Protein AF-A0A554IYX3-F1 (afdb_monomer_lite)

Secondary structure (DSSP, 8-state):
-TTGGG-HHHHHHHHHHHHHHHHHHHHHHHH---------TTSSSS-SS-GGG---SS--------------PPPP-PPPPPP------------HHHHHHHHH------S----SS--THHHHTTS-TT-----S-----HHHHHHHHHHHHHHHHHHHHHHHTTTHHHHHHHHHH-TT-HHHHHHHHHHHHHHHHHHHHHHT-----TTTHHHHHHHHHHHHHHHHHHHHHHHHHHHHHHHTT-

Radius of gyration: 29.48 Å; chains: 1; bounding box: 48×66×88 Å

Structure (mmCIF, N/CA/C/O backbone):
data_AF-A0A554IYX3-F1
#
_entry.id   AF-A0A554IYX3-F1
#
loop_
_atom_site.group_PDB
_atom_site.id
_atom_site.type_symbol
_atom_site.label_atom_id
_atom_site.label_alt_id
_atom_site.label_comp_id
_atom_site.label_asym_id
_atom_site.label_entity_id
_atom_site.label_seq_id
_atom_site.pdbx_PDB_ins_code
_atom_site.Cartn_x
_atom_site.Cartn_y
_atom_site.Cartn_z
_atom_site.occupancy
_atom_site.B_iso_or_equiv
_atom_site.auth_seq_id
_atom_site.auth_comp_id
_atom_site.auth_asym_id
_atom_site.auth_atom_id
_atom_site.pdbx_PDB_model_num
ATOM 1 N N . MET A 1 1 ? 0.855 47.135 -43.901 1.00 56.59 1 MET A N 1
ATOM 2 C CA . MET A 1 1 ? 0.190 45.982 -43.249 1.00 56.59 1 MET A CA 1
ATOM 3 C C . MET A 1 1 ? -0.036 44.781 -44.184 1.00 56.59 1 MET A C 1
ATOM 5 O O . MET A 1 1 ? -0.575 43.790 -43.731 1.00 56.59 1 MET A O 1
ATOM 9 N N . SER A 1 2 ? 0.451 44.779 -45.433 1.00 71.00 2 SER A N 1
ATOM 10 C CA . SER A 1 2 ? 0.245 43.681 -46.406 1.00 71.00 2 SER A CA 1
ATOM 11 C C . SER A 1 2 ? 1.198 42.482 -46.267 1.00 71.00 2 SER A C 1
ATOM 13 O O . SER A 1 2 ? 1.065 41.492 -46.980 1.00 71.00 2 SER A O 1
ATOM 15 N N . TRP A 1 3 ? 2.188 42.561 -45.373 1.00 78.81 3 TRP A N 1
ATOM 16 C CA . TRP A 1 3 ? 3.140 41.470 -45.151 1.00 78.81 3 TRP A CA 1
ATOM 17 C C . TRP A 1 3 ? 2.547 40.354 -44.275 1.00 78.81 3 TRP A C 1
ATOM 19 O O . TRP A 1 3 ? 2.780 39.180 -44.545 1.00 78.81 3 TRP A O 1
ATOM 29 N N . LEU A 1 4 ? 1.713 40.710 -43.286 1.00 62.06 4 LEU A N 1
ATOM 30 C CA . LEU A 1 4 ? 1.052 39.737 -42.406 1.00 62.06 4 LEU A CA 1
ATOM 31 C C . LEU A 1 4 ? 0.017 38.871 -43.142 1.00 62.06 4 LEU A C 1
ATOM 33 O O . LEU A 1 4 ? -0.124 37.698 -42.819 1.00 62.06 4 LEU A O 1
ATOM 37 N N . GLU A 1 5 ? -0.652 39.406 -44.164 1.00 72.50 5 GLU A N 1
ATOM 38 C CA . GLU A 1 5 ? -1.634 38.652 -44.959 1.00 72.50 5 GLU A CA 1
ATOM 39 C C . GLU A 1 5 ? -0.988 37.568 -45.838 1.00 72.50 5 GLU A C 1
ATOM 41 O O . GLU A 1 5 ? -1.639 36.587 -46.188 1.00 72.50 5 GLU A O 1
ATOM 46 N N . ARG A 1 6 ? 0.303 37.702 -46.178 1.00 85.88 6 ARG A N 1
ATOM 47 C CA . ARG A 1 6 ? 1.021 36.731 -47.024 1.00 85.88 6 ARG A CA 1
ATOM 48 C C . ARG A 1 6 ? 1.639 35.564 -46.260 1.00 85.88 6 ARG A C 1
ATOM 50 O O . ARG A 1 6 ? 2.026 34.581 -46.888 1.00 85.88 6 ARG A O 1
ATOM 57 N N . HIS A 1 7 ? 1.729 35.641 -44.933 1.00 82.69 7 HIS A N 1
ATOM 58 C CA . HIS A 1 7 ? 2.417 34.633 -44.124 1.00 82.69 7 HIS A CA 1
ATOM 59 C C . HIS A 1 7 ? 1.582 34.208 -42.905 1.00 82.69 7 HIS A C 1
ATOM 61 O O . HIS A 1 7 ? 1.962 34.486 -41.765 1.00 82.69 7 HIS A O 1
ATOM 67 N N . PRO A 1 8 ? 0.467 33.476 -43.117 1.00 82.19 8 PRO A N 1
ATOM 68 C CA . PRO A 1 8 ? -0.425 33.046 -42.034 1.00 82.19 8 PRO A CA 1
ATOM 69 C C . PRO A 1 8 ? 0.291 32.183 -40.980 1.00 82.19 8 PRO A C 1
ATOM 71 O O . PRO A 1 8 ? -0.003 32.273 -39.790 1.00 82.19 8 PRO A O 1
ATOM 74 N N . TYR A 1 9 ? 1.304 31.412 -41.389 1.00 84.88 9 TYR A N 1
ATOM 75 C CA . TYR A 1 9 ? 2.117 30.595 -40.483 1.00 84.88 9 TYR A CA 1
ATOM 76 C C . TYR A 1 9 ? 3.010 31.420 -39.543 1.00 84.88 9 TYR A C 1
ATOM 78 O O . TYR A 1 9 ? 3.252 31.004 -38.408 1.00 84.88 9 TYR A O 1
ATOM 86 N N . ALA A 1 10 ? 3.465 32.602 -39.974 1.00 82.31 10 ALA A N 1
ATOM 87 C CA . ALA A 1 10 ? 4.235 33.513 -39.125 1.00 82.31 10 ALA A CA 1
ATOM 88 C C . ALA A 1 10 ? 3.332 34.178 -38.072 1.00 82.31 10 ALA A C 1
ATOM 90 O O . ALA A 1 10 ? 3.728 34.339 -36.920 1.00 82.31 10 ALA A O 1
ATOM 91 N N . ALA A 1 11 ? 2.083 34.489 -38.438 1.00 81.44 11 ALA A N 1
ATOM 92 C CA . ALA A 1 11 ? 1.091 35.003 -37.497 1.00 81.44 11 ALA A CA 1
ATOM 93 C C . ALA A 1 11 ? 0.703 33.952 -36.438 1.00 81.44 11 ALA A C 1
ATOM 95 O O . ALA A 1 11 ? 0.608 34.278 -35.255 1.00 81.44 11 ALA A O 1
ATOM 96 N N . MET A 1 12 ? 0.544 32.681 -36.833 1.00 84.75 12 MET A N 1
ATOM 97 C CA . MET A 1 12 ? 0.247 31.595 -35.888 1.00 84.75 12 MET A CA 1
ATOM 98 C C . MET A 1 12 ? 1.393 31.316 -34.913 1.00 84.75 12 MET A C 1
ATOM 100 O O . MET A 1 12 ? 1.147 31.124 -33.724 1.00 84.75 12 MET A O 1
ATOM 104 N N . SER A 1 13 ? 2.643 31.328 -35.380 1.00 86.44 13 SER A N 1
ATOM 105 C CA . SER A 1 13 ? 3.800 31.120 -34.498 1.00 86.44 13 SER A CA 1
ATOM 106 C C . SER A 1 13 ? 4.013 32.296 -33.536 1.00 86.44 13 SER A C 1
ATOM 108 O O . SER A 1 13 ? 4.325 32.068 -32.367 1.00 86.44 13 SER A O 1
ATOM 110 N N . ALA A 1 14 ? 3.733 33.533 -33.962 1.00 87.81 14 ALA A N 1
ATOM 111 C CA . ALA A 1 14 ? 3.717 34.692 -33.068 1.00 87.81 14 ALA A CA 1
ATOM 112 C C . ALA A 1 14 ? 2.640 34.573 -31.971 1.00 87.81 14 ALA A C 1
ATOM 114 O O . ALA A 1 14 ? 2.926 34.815 -30.799 1.00 87.81 14 ALA A O 1
ATOM 115 N N . LEU A 1 15 ? 1.423 34.141 -32.324 1.00 89.31 15 LEU A N 1
ATOM 116 C CA . LEU A 1 15 ? 0.344 33.900 -31.358 1.00 89.31 15 LEU A CA 1
ATOM 117 C C . LEU A 1 15 ? 0.695 32.793 -30.354 1.00 89.31 15 LEU A C 1
ATOM 119 O O . LEU A 1 15 ? 0.505 32.978 -29.153 1.00 89.31 15 LEU A O 1
ATOM 123 N N . ALA A 1 16 ? 1.251 31.673 -30.822 1.00 91.56 16 ALA A N 1
ATOM 124 C CA . ALA A 1 16 ? 1.685 30.581 -29.951 1.00 91.56 16 ALA A CA 1
ATOM 125 C C . ALA A 1 16 ? 2.782 31.028 -28.966 1.00 91.56 16 ALA A C 1
ATOM 127 O O . ALA A 1 16 ? 2.733 30.683 -27.785 1.00 91.56 16 ALA A O 1
ATOM 128 N N . GLY A 1 17 ? 3.728 31.854 -29.427 1.00 93.75 17 GLY A N 1
ATOM 129 C CA . GLY A 1 17 ? 4.755 32.451 -28.571 1.00 93.75 17 GLY A CA 1
ATOM 130 C C . GLY A 1 17 ? 4.168 33.352 -27.482 1.00 93.75 17 GLY A C 1
ATOM 131 O O . GLY A 1 17 ? 4.558 33.244 -26.322 1.00 93.75 17 GLY A O 1
ATOM 132 N N . ILE A 1 18 ? 3.180 34.186 -27.823 1.00 94.50 18 ILE A N 1
ATOM 133 C CA . ILE A 1 18 ? 2.495 35.054 -26.851 1.00 94.50 18 ILE A CA 1
ATOM 134 C C . ILE A 1 18 ? 1.779 34.221 -25.778 1.00 94.50 18 ILE A C 1
ATOM 136 O O . ILE A 1 18 ? 1.885 34.537 -24.595 1.00 94.50 18 ILE A O 1
ATOM 140 N N . VAL A 1 19 ? 1.105 33.130 -26.159 1.00 94.19 19 VAL A N 1
ATOM 141 C CA . VAL A 1 19 ? 0.429 32.238 -25.197 1.00 94.19 19 VAL A CA 1
ATOM 142 C C . VAL A 1 19 ? 1.429 31.579 -24.243 1.00 94.19 19 VAL A C 1
ATOM 144 O O . VAL A 1 19 ? 1.164 31.522 -23.043 1.00 94.19 19 VAL A O 1
ATOM 147 N N . LEU A 1 20 ? 2.590 31.135 -24.736 1.00 93.81 20 LEU A N 1
ATOM 148 C CA . LEU A 1 20 ? 3.638 30.560 -23.884 1.00 93.81 20 LEU A CA 1
ATOM 149 C C . LEU A 1 20 ? 4.217 31.583 -22.900 1.00 93.81 20 LEU A C 1
ATOM 151 O O . LEU A 1 20 ? 4.418 31.250 -21.734 1.00 93.81 20 LEU A O 1
ATOM 155 N N . ILE A 1 21 ? 4.433 32.827 -23.337 1.00 93.62 21 ILE A N 1
ATOM 156 C CA . ILE A 1 21 ? 4.933 33.905 -22.469 1.00 93.62 21 ILE A CA 1
ATOM 157 C C . ILE A 1 21 ? 3.904 34.250 -21.384 1.00 93.62 21 ILE A C 1
ATOM 159 O O . ILE A 1 21 ? 4.264 34.370 -20.214 1.00 93.62 21 ILE A O 1
ATOM 163 N N . ILE A 1 22 ? 2.619 34.356 -21.740 1.00 92.38 22 ILE A N 1
ATOM 164 C CA . ILE A 1 22 ? 1.543 34.593 -20.765 1.00 92.38 22 ILE A CA 1
ATOM 165 C C . ILE A 1 22 ? 1.439 33.416 -19.786 1.00 92.38 22 ILE A C 1
ATOM 167 O O . ILE A 1 22 ? 1.323 33.632 -18.581 1.00 92.38 22 ILE A O 1
ATOM 171 N N . GLY A 1 23 ? 1.530 32.177 -20.277 1.00 87.56 23 GLY A N 1
ATOM 172 C CA . GLY A 1 23 ? 1.543 30.979 -19.437 1.00 87.56 23 GLY A CA 1
ATOM 173 C C . GLY A 1 23 ? 2.703 30.978 -18.439 1.00 87.56 23 GLY A C 1
ATOM 174 O O . GLY A 1 23 ? 2.483 30.732 -17.254 1.00 87.56 23 GLY A O 1
ATOM 175 N N . ALA A 1 24 ? 3.911 31.328 -18.889 1.00 87.12 24 ALA A N 1
ATOM 176 C CA . ALA A 1 24 ? 5.086 31.446 -18.029 1.00 87.12 24 ALA A CA 1
ATOM 177 C C . ALA A 1 24 ? 4.911 32.533 -16.954 1.00 87.12 24 ALA A C 1
ATOM 179 O O . ALA A 1 24 ? 5.158 32.266 -15.780 1.00 87.12 24 ALA A O 1
ATOM 180 N N . LEU A 1 25 ? 4.389 33.711 -17.320 1.00 85.50 25 LEU A N 1
ATOM 181 C CA . LEU A 1 25 ? 4.110 34.795 -16.369 1.00 85.50 25 LEU A CA 1
ATOM 182 C C . LEU A 1 25 ? 3.051 34.408 -15.326 1.00 85.50 25 LEU A C 1
ATOM 184 O O . LEU A 1 25 ? 3.174 34.767 -14.155 1.00 85.50 25 LEU A O 1
ATOM 188 N N . ILE A 1 26 ? 2.024 33.643 -15.714 1.00 83.50 26 ILE A N 1
ATOM 189 C CA . ILE A 1 26 ? 1.014 33.139 -14.773 1.00 83.50 26 ILE A CA 1
ATOM 190 C C . ILE A 1 26 ? 1.643 32.146 -13.790 1.00 83.50 26 ILE A C 1
ATOM 192 O O . ILE A 1 26 ? 1.370 32.233 -12.592 1.00 83.50 26 ILE A O 1
ATOM 196 N N . VAL A 1 27 ? 2.493 31.229 -14.263 1.00 80.00 27 VAL A N 1
ATOM 197 C CA . VAL A 1 27 ? 3.210 30.283 -13.392 1.00 80.00 27 VAL A CA 1
ATOM 198 C C . VAL A 1 27 ? 4.115 31.035 -12.415 1.00 80.00 27 VAL A C 1
ATOM 200 O O . VAL A 1 27 ? 4.035 30.791 -11.213 1.00 80.00 27 VAL A O 1
ATOM 203 N N . GLU A 1 28 ? 4.883 32.012 -12.893 1.00 76.06 28 GLU A N 1
ATOM 204 C CA . GLU A 1 28 ? 5.802 32.797 -12.063 1.00 76.06 28 GLU A CA 1
ATOM 205 C C . GLU A 1 28 ? 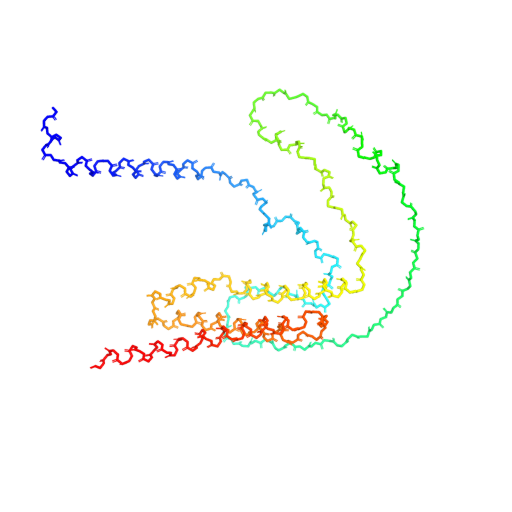5.061 33.653 -11.016 1.00 76.06 28 GLU A C 1
ATOM 207 O O . GLU A 1 28 ? 5.461 33.728 -9.848 1.00 76.06 28 GLU A O 1
ATOM 212 N N . SER A 1 29 ? 3.900 34.207 -11.387 1.00 72.00 29 SER A N 1
ATOM 213 C CA . SER A 1 29 ? 3.022 34.925 -10.451 1.00 72.00 29 SER A CA 1
ATOM 214 C C . SER A 1 29 ? 2.417 34.025 -9.364 1.00 72.00 29 SER A C 1
ATOM 216 O O . SER A 1 29 ? 2.055 34.513 -8.293 1.00 72.00 29 SER A O 1
ATOM 218 N N . ARG A 1 30 ? 2.340 32.706 -9.597 1.00 63.47 30 ARG A N 1
ATOM 219 C CA . ARG A 1 30 ? 1.864 31.721 -8.612 1.00 63.47 30 ARG A CA 1
ATOM 220 C C . ARG A 1 30 ? 2.983 31.130 -7.755 1.00 63.47 30 ARG A C 1
ATOM 222 O O . ARG A 1 30 ? 2.684 30.563 -6.708 1.00 63.47 30 ARG A O 1
ATOM 229 N N . THR A 1 31 ? 4.251 31.274 -8.143 1.00 51.28 31 THR A N 1
ATOM 230 C CA . THR A 1 31 ? 5.391 30.722 -7.386 1.00 51.28 31 THR A CA 1
ATOM 231 C C . THR A 1 31 ? 5.917 31.635 -6.279 1.00 51.28 31 THR A C 1
ATOM 233 O O . THR A 1 31 ? 6.746 31.203 -5.485 1.00 51.28 31 THR A O 1
ATOM 236 N N . SER A 1 32 ? 5.410 32.865 -6.149 1.00 44.81 32 SER A N 1
ATOM 237 C CA . SER A 1 32 ? 5.805 33.784 -5.067 1.00 44.81 32 SER A CA 1
ATOM 238 C C . SER A 1 32 ? 4.942 33.648 -3.804 1.00 44.81 32 SER A C 1
ATOM 240 O O . SER A 1 32 ? 4.636 34.633 -3.137 1.00 44.81 32 SER A O 1
ATOM 242 N N . ALA A 1 33 ? 4.568 32.422 -3.437 1.00 48.59 33 ALA A N 1
ATOM 243 C CA . ALA A 1 33 ? 4.225 32.123 -2.053 1.00 48.59 33 ALA A CA 1
ATOM 244 C C . ALA A 1 33 ? 5.532 31.779 -1.331 1.00 48.59 33 ALA A C 1
ATOM 246 O O . ALA A 1 33 ? 6.064 30.677 -1.451 1.00 48.59 33 ALA A O 1
ATOM 247 N N . LYS A 1 34 ? 6.070 32.751 -0.586 1.00 43.19 34 LYS A N 1
ATOM 248 C CA . LYS A 1 34 ? 7.058 32.495 0.472 1.00 43.19 34 LYS A CA 1
ATOM 249 C C . LYS A 1 34 ? 6.530 31.300 1.285 1.00 43.19 34 LYS A C 1
ATOM 251 O O . LYS A 1 34 ? 5.331 31.320 1.570 1.00 43.19 34 LYS A O 1
ATOM 256 N N . PRO A 1 35 ? 7.331 30.280 1.645 1.00 43.84 35 PRO A N 1
ATOM 257 C CA . PRO A 1 35 ? 6.842 29.188 2.476 1.00 43.84 35 PRO A CA 1
ATOM 258 C C . PRO A 1 35 ? 6.528 29.741 3.873 1.00 43.84 35 PRO A C 1
ATOM 260 O O . PRO A 1 35 ? 7.338 29.680 4.792 1.00 43.84 35 PRO A O 1
ATOM 263 N N . GLY A 1 36 ? 5.352 30.348 4.020 1.00 46.09 36 GLY A N 1
ATOM 264 C CA . GLY A 1 36 ? 4.644 30.370 5.280 1.00 46.09 36 GLY A CA 1
ATOM 265 C C . GLY A 1 36 ? 4.355 28.916 5.597 1.00 46.09 36 GLY A C 1
ATOM 266 O O . GLY A 1 36 ? 3.962 28.161 4.708 1.00 46.09 36 GLY A O 1
ATOM 267 N N . THR A 1 37 ? 4.645 28.510 6.824 1.00 45.75 37 THR A N 1
ATOM 268 C CA . THR A 1 37 ? 4.389 27.169 7.343 1.00 45.75 37 THR A CA 1
ATOM 269 C C . THR A 1 37 ? 2.918 26.815 7.142 1.00 45.75 37 THR A C 1
ATOM 271 O O . THR A 1 37 ? 2.060 27.116 7.968 1.00 45.75 37 THR A O 1
ATOM 274 N N . LEU A 1 38 ? 2.636 26.217 5.989 1.00 39.84 38 LEU A N 1
ATOM 275 C CA . LEU A 1 38 ? 1.375 25.615 5.615 1.00 39.84 38 LEU A CA 1
ATOM 276 C C . LEU A 1 38 ? 1.263 24.342 6.448 1.00 39.84 38 LEU A C 1
ATOM 278 O O . LEU A 1 38 ? 1.785 23.292 6.079 1.00 39.84 38 LEU A O 1
ATOM 282 N N . SER A 1 39 ? 0.601 24.463 7.598 1.00 41.66 39 SER A N 1
ATOM 283 C CA . SER A 1 39 ? 0.030 23.320 8.304 1.00 41.66 39 SER A CA 1
ATOM 284 C C . SER A 1 39 ? -1.137 22.812 7.457 1.00 41.66 39 SER A C 1
ATOM 286 O O . SER A 1 39 ? -2.287 23.222 7.599 1.00 41.66 39 SER A O 1
ATOM 288 N N . VAL A 1 40 ? -0.794 22.010 6.452 1.00 43.47 40 VAL A N 1
ATOM 289 C CA . VAL A 1 40 ? -1.745 21.182 5.714 1.00 43.47 40 VAL A CA 1
ATOM 290 C C . VAL A 1 40 ? -2.077 19.994 6.610 1.00 43.47 40 VAL A C 1
ATOM 292 O O . VAL A 1 40 ? -1.247 19.569 7.409 1.00 43.47 40 VAL A O 1
ATOM 295 N N . TRP A 1 41 ? -3.275 19.447 6.431 1.00 44.53 41 TRP A N 1
ATOM 296 C CA . TRP A 1 41 ? -3.922 18.320 7.119 1.00 44.53 41 TRP A CA 1
ATOM 297 C C . TRP A 1 41 ? -3.106 17.003 7.260 1.00 44.53 41 TRP A C 1
ATOM 299 O O . TRP A 1 41 ? -3.654 15.974 7.632 1.00 44.53 41 TRP A O 1
ATOM 309 N N . GLY A 1 42 ? -1.799 17.014 6.986 1.00 43.44 42 GLY A N 1
ATOM 310 C CA . GLY A 1 42 ? -0.859 15.909 7.179 1.00 43.44 42 GLY A CA 1
ATOM 311 C C . GLY A 1 42 ? 0.605 16.341 7.374 1.00 43.44 42 GLY A C 1
ATOM 312 O O . GLY A 1 42 ? 1.501 15.571 7.041 1.00 43.44 42 GLY A O 1
ATOM 313 N N . GLY A 1 43 ? 0.888 17.558 7.861 1.00 32.88 43 GLY A N 1
ATOM 314 C CA . GLY A 1 43 ? 2.257 18.089 7.961 1.00 32.88 43 GLY A CA 1
ATOM 315 C C . GLY A 1 43 ? 2.619 18.685 9.323 1.00 32.88 43 GLY A C 1
ATOM 316 O O . GLY A 1 43 ? 2.328 19.843 9.587 1.00 32.88 43 GLY A O 1
ATOM 317 N N . THR A 1 44 ? 3.304 17.882 10.145 1.00 48.69 44 THR A N 1
ATOM 318 C CA . THR A 1 44 ? 4.238 18.261 11.230 1.00 48.69 44 THR A CA 1
ATOM 319 C C . THR A 1 44 ? 3.873 19.487 12.082 1.00 48.69 44 THR A C 1
ATOM 321 O O . THR A 1 44 ? 4.443 20.565 11.924 1.00 48.69 44 THR A O 1
ATOM 324 N N . GLY A 1 45 ? 2.988 19.302 13.059 1.00 43.59 45 GLY A N 1
ATOM 325 C CA . GLY A 1 45 ? 2.732 20.304 14.095 1.00 43.59 45 GLY A CA 1
ATOM 326 C C . GLY A 1 45 ? 1.533 19.924 14.950 1.00 43.59 45 GLY A C 1
ATOM 327 O O . GLY A 1 45 ? 0.460 20.471 14.753 1.00 43.59 45 GLY A O 1
ATOM 328 N N . ALA A 1 46 ? 1.740 18.974 15.866 1.00 46.12 46 ALA A N 1
ATOM 329 C CA . ALA A 1 46 ? 0.728 18.260 16.653 1.00 46.12 46 ALA A CA 1
ATOM 330 C C . ALA A 1 46 ? -0.199 17.358 15.802 1.00 46.12 46 ALA A C 1
ATOM 332 O O . ALA A 1 46 ? -0.949 17.842 14.956 1.00 46.12 46 ALA A O 1
ATOM 333 N N . PRO A 1 47 ? -0.142 16.027 15.981 1.00 42.03 47 PRO A N 1
ATOM 334 C CA . PRO A 1 47 ? -0.990 15.117 15.229 1.00 42.03 47 PRO A CA 1
ATOM 335 C C . PRO A 1 47 ? -2.460 15.330 15.632 1.00 42.03 47 PRO A C 1
ATOM 337 O O . PRO A 1 47 ? -2.800 15.341 16.813 1.00 42.03 47 PRO A O 1
ATOM 340 N N . LEU A 1 48 ? -3.330 15.522 14.633 1.00 45.69 48 LEU A N 1
ATOM 341 C CA . LEU A 1 48 ? -4.787 15.673 14.802 1.00 45.69 48 LEU A CA 1
ATOM 342 C C . LEU A 1 48 ? -5.416 14.432 15.467 1.00 45.69 48 LEU A C 1
ATOM 344 O O . LEU A 1 48 ? -6.469 14.498 16.093 1.00 45.69 48 LEU A O 1
ATOM 348 N N . LEU A 1 49 ? -4.726 13.301 15.343 1.00 44.50 49 LEU A N 1
ATOM 349 C CA . LEU A 1 49 ? -4.897 12.106 16.147 1.00 44.50 49 LEU A CA 1
ATOM 350 C C . LEU A 1 49 ? -3.837 12.171 17.238 1.00 44.50 49 LEU A C 1
ATOM 352 O O . LEU A 1 49 ? -2.671 11.983 16.930 1.00 44.50 49 LEU A O 1
ATOM 356 N N . ASN A 1 50 ? -4.193 12.470 18.483 1.00 42.00 50 ASN A N 1
ATOM 357 C CA . ASN A 1 50 ? -3.226 12.401 19.572 1.00 42.00 50 ASN A CA 1
ATOM 358 C C . ASN A 1 50 ? -2.836 10.923 19.803 1.00 42.00 50 ASN A C 1
ATOM 360 O O . ASN A 1 50 ? -3.668 10.182 20.324 1.00 42.00 50 ASN A O 1
ATOM 364 N N . PRO A 1 51 ? -1.621 10.457 19.444 1.00 48.84 51 PRO A N 1
ATOM 365 C CA . PRO A 1 51 ? -1.236 9.068 19.657 1.00 48.84 51 PRO A CA 1
ATOM 366 C C . PRO A 1 51 ? -0.890 8.798 21.127 1.00 48.84 51 PRO A C 1
ATOM 368 O O . PRO A 1 51 ? -0.612 7.661 21.473 1.00 48.84 51 PRO A O 1
ATOM 371 N N . THR A 1 52 ? -0.885 9.798 22.021 1.00 47.19 52 THR A N 1
ATOM 372 C CA . THR A 1 52 ? -0.509 9.564 23.426 1.00 47.19 52 THR A CA 1
ATOM 373 C C . THR A 1 52 ? -1.579 8.833 24.236 1.00 47.19 52 THR A C 1
ATOM 375 O O . THR A 1 52 ? -1.275 8.375 25.331 1.00 47.19 52 THR A O 1
ATOM 378 N N . SER A 1 53 ? -2.817 8.732 23.741 1.00 45.25 53 SER A N 1
ATOM 379 C CA . SER A 1 53 ? -3.876 7.927 24.371 1.00 45.25 53 SER A CA 1
ATOM 380 C C . SER A 1 53 ? -3.764 6.437 24.050 1.00 45.25 53 SER A C 1
ATOM 382 O O . SER A 1 53 ? -4.329 5.601 24.750 1.00 45.25 53 SER A O 1
ATOM 384 N N . TYR A 1 54 ? -3.008 6.092 23.007 1.00 43.28 54 TYR A N 1
ATOM 385 C CA . TYR A 1 54 ? -2.704 4.722 22.638 1.00 43.28 54 TYR A CA 1
ATOM 386 C C . TYR A 1 54 ? -1.190 4.552 22.650 1.00 43.28 54 TYR A C 1
ATOM 388 O O . TYR A 1 54 ? -0.511 4.858 21.678 1.00 43.28 54 TYR A O 1
ATOM 396 N N . SER A 1 55 ? -0.649 4.077 23.769 1.00 44.81 55 SER A N 1
ATOM 397 C CA . SER A 1 55 ? 0.701 3.522 23.784 1.00 44.81 55 SER A CA 1
ATOM 398 C C . SER A 1 55 ? 0.611 2.122 23.178 1.00 44.81 55 SER A C 1
ATOM 400 O O . SER A 1 55 ? 0.182 1.214 23.897 1.00 44.81 55 SER A O 1
ATOM 402 N N . PRO A 1 56 ? 0.975 1.898 21.899 1.00 43.12 56 PRO A N 1
ATOM 403 C CA . PRO A 1 56 ? 1.107 0.537 21.407 1.00 43.12 56 PRO A CA 1
ATOM 404 C C . PRO A 1 56 ? 2.063 -0.205 22.344 1.00 43.12 56 PRO A C 1
ATOM 406 O O . PRO A 1 56 ? 3.143 0.293 22.668 1.00 43.12 56 PRO A O 1
ATOM 409 N N . ASN A 1 57 ? 1.667 -1.389 22.807 1.00 46.41 57 ASN A N 1
ATOM 410 C CA . ASN A 1 57 ? 2.504 -2.256 23.640 1.00 46.41 57 ASN A CA 1
ATOM 411 C C . ASN A 1 57 ? 3.585 -2.941 22.780 1.00 46.41 57 ASN A C 1
ATOM 413 O O . ASN A 1 57 ? 3.746 -4.159 22.772 1.00 46.41 57 ASN A O 1
ATOM 417 N N . ALA A 1 58 ? 4.320 -2.146 22.009 1.00 40.19 58 ALA A N 1
ATOM 418 C CA . ALA A 1 58 ? 5.447 -2.586 21.220 1.00 40.19 58 ALA A CA 1
ATOM 419 C C . ALA A 1 58 ? 6.438 -1.434 21.108 1.00 40.19 58 ALA A C 1
ATOM 421 O O . ALA A 1 58 ? 6.119 -0.339 20.647 1.00 40.19 58 ALA A O 1
ATOM 422 N N . VAL A 1 59 ? 7.668 -1.715 21.523 1.00 44.34 59 VAL A N 1
ATOM 423 C CA . VAL A 1 59 ? 8.848 -0.904 21.253 1.00 44.34 59 VAL A CA 1
ATOM 424 C C . VAL A 1 59 ? 9.035 -0.848 19.735 1.00 44.34 59 VAL A C 1
ATOM 426 O O . VAL A 1 59 ? 9.816 -1.603 19.164 1.00 44.34 59 VAL A O 1
ATOM 429 N N . VAL A 1 60 ? 8.322 0.046 19.053 1.00 45.19 60 VAL A N 1
ATOM 430 C CA . VAL A 1 60 ? 8.728 0.501 17.725 1.00 45.19 60 VAL A CA 1
ATOM 431 C C . VAL A 1 60 ? 9.829 1.519 17.980 1.00 45.19 60 VAL A C 1
ATOM 433 O O . VAL A 1 60 ? 9.621 2.731 17.953 1.00 45.19 60 VAL A O 1
ATOM 436 N N . SER A 1 61 ? 11.022 1.026 18.322 1.00 40.69 61 SER A N 1
ATOM 437 C CA . SER A 1 61 ? 12.214 1.848 18.180 1.00 40.69 61 SER A CA 1
ATOM 438 C C . SER A 1 61 ? 12.257 2.278 16.722 1.00 40.69 61 SER A C 1
ATOM 440 O O . SER A 1 61 ? 12.440 1.447 15.835 1.00 40.69 61 SER A O 1
ATOM 442 N N . ALA A 1 62 ? 12.063 3.574 16.483 1.00 43.72 62 ALA A N 1
ATOM 443 C CA . ALA A 1 62 ? 12.433 4.214 15.237 1.00 43.72 62 ALA A CA 1
ATOM 444 C C . ALA A 1 62 ? 13.912 3.888 14.986 1.00 43.72 62 ALA A C 1
ATOM 446 O O . ALA A 1 62 ? 14.808 4.487 15.582 1.00 43.72 62 ALA A O 1
ATOM 447 N N . MET A 1 63 ? 14.169 2.855 14.187 1.00 39.78 63 MET A N 1
ATOM 448 C CA . MET A 1 63 ? 15.522 2.435 13.870 1.00 39.78 63 MET A CA 1
ATOM 449 C C . MET A 1 63 ? 16.066 3.410 12.819 1.00 39.78 63 MET A C 1
ATOM 451 O O . MET A 1 63 ? 15.350 3.750 11.872 1.00 39.78 63 MET A O 1
ATOM 455 N N . PRO A 1 64 ? 17.297 3.920 12.990 1.00 38.06 64 PRO A N 1
ATOM 456 C CA . PRO A 1 64 ? 17.856 4.913 12.092 1.00 38.06 64 PRO A CA 1
ATOM 457 C C . PRO A 1 64 ? 17.905 4.355 10.671 1.00 38.06 64 PRO A C 1
ATOM 459 O O . PRO A 1 64 ? 18.377 3.242 10.435 1.00 38.06 64 PRO A O 1
ATOM 462 N N . GLN A 1 65 ? 17.402 5.163 9.738 1.00 40.78 65 GLN A N 1
ATOM 463 C CA . GLN A 1 65 ? 17.472 4.997 8.289 1.00 40.78 65 GLN A CA 1
ATOM 464 C C . GLN A 1 65 ? 18.922 4.730 7.862 1.00 40.78 65 GLN A C 1
ATOM 466 O O . GLN A 1 65 ? 19.663 5.650 7.519 1.00 40.78 65 GLN A O 1
ATOM 471 N N . THR A 1 66 ? 19.348 3.469 7.894 1.00 34.06 66 THR A N 1
ATOM 472 C CA . THR A 1 66 ? 20.676 3.080 7.429 1.00 34.06 66 THR A CA 1
ATOM 473 C C . THR A 1 66 ? 20.509 2.627 5.990 1.00 34.06 66 THR A C 1
ATOM 475 O O . 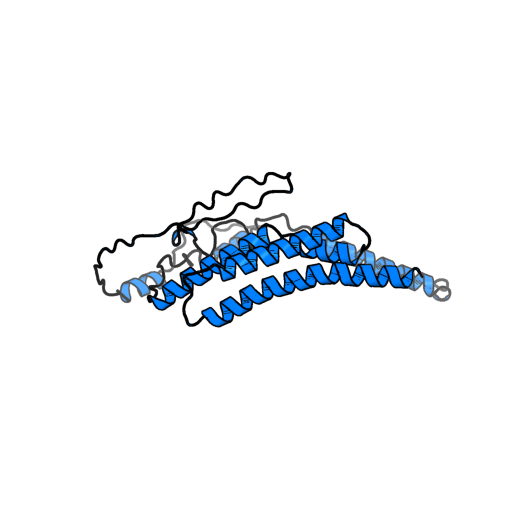THR A 1 66 ? 20.113 1.501 5.701 1.00 34.06 66 THR A O 1
ATOM 478 N N . HIS A 1 67 ? 20.740 3.565 5.074 1.00 39.31 67 HIS A N 1
ATOM 479 C CA . HIS A 1 67 ? 20.885 3.275 3.657 1.00 39.31 67 HIS A CA 1
ATOM 480 C C . HIS A 1 67 ? 22.064 2.307 3.482 1.00 39.31 67 HIS A C 1
ATOM 482 O O . HIS A 1 67 ? 23.217 2.720 3.571 1.00 39.31 67 HIS A O 1
ATOM 488 N N . GLY A 1 68 ? 21.771 1.030 3.229 1.00 37.47 68 GLY A N 1
ATOM 489 C CA . GLY A 1 68 ? 22.738 0.082 2.679 1.00 37.47 68 GLY A CA 1
ATOM 490 C C . GLY A 1 68 ? 22.884 -1.226 3.448 1.00 37.47 68 GLY A C 1
ATOM 491 O O . GLY A 1 68 ? 23.821 -1.364 4.220 1.00 37.47 68 GLY A O 1
ATOM 492 N N . ASN A 1 69 ? 22.014 -2.203 3.171 1.00 33.38 69 ASN A N 1
ATOM 493 C CA . ASN A 1 69 ? 22.401 -3.589 2.852 1.00 33.38 69 ASN A CA 1
ATOM 494 C C . ASN A 1 69 ? 21.147 -4.395 2.436 1.00 33.38 69 ASN A C 1
ATOM 496 O O . ASN A 1 69 ? 20.146 -4.325 3.149 1.00 33.38 69 ASN A O 1
ATOM 500 N N . PRO A 1 70 ? 21.143 -5.168 1.332 1.00 44.28 70 PRO A N 1
ATOM 501 C CA . PRO A 1 70 ? 20.018 -6.018 0.973 1.00 44.28 70 PRO A CA 1
ATOM 502 C C . PRO A 1 70 ? 20.235 -7.412 1.566 1.00 44.28 70 PRO A C 1
ATOM 504 O O . PRO A 1 70 ? 21.002 -8.215 1.041 1.00 44.28 70 PRO A O 1
ATOM 507 N N . GLY A 1 71 ? 19.554 -7.713 2.663 1.00 41.88 71 GLY A N 1
ATOM 508 C CA . GLY A 1 71 ? 19.509 -9.070 3.192 1.00 41.88 71 GLY A CA 1
ATOM 509 C C . GLY A 1 71 ? 19.299 -9.080 4.692 1.00 41.88 71 GLY A C 1
ATOM 510 O O . GLY A 1 71 ? 20.083 -8.483 5.419 1.00 41.88 71 GLY A O 1
ATOM 511 N N . ILE A 1 72 ? 18.291 -9.842 5.115 1.00 39.41 72 ILE A N 1
ATOM 512 C CA . ILE A 1 72 ? 17.822 -10.083 6.488 1.00 39.41 72 ILE A CA 1
ATOM 513 C C . ILE A 1 72 ? 16.636 -9.180 6.869 1.00 39.41 72 ILE A C 1
ATOM 515 O O . ILE A 1 72 ? 16.791 -8.098 7.426 1.00 39.41 72 ILE A O 1
ATOM 519 N N . SER A 1 73 ? 15.427 -9.684 6.600 1.00 36.34 73 SER A N 1
ATOM 520 C CA . SER A 1 73 ? 14.207 -9.245 7.285 1.00 36.34 73 SER A CA 1
ATOM 521 C C . SER A 1 73 ? 14.176 -9.862 8.691 1.00 36.34 73 SER A C 1
ATOM 523 O O . SER A 1 73 ? 14.355 -11.079 8.803 1.00 36.34 73 SER A O 1
ATOM 525 N N . PRO A 1 74 ? 13.966 -9.085 9.768 1.00 41.84 74 PRO A N 1
ATOM 526 C CA . PRO A 1 74 ? 13.846 -9.637 11.111 1.00 41.84 74 PRO A CA 1
ATOM 527 C C . PRO A 1 74 ? 12.483 -10.320 11.309 1.00 41.84 74 PRO A C 1
ATOM 529 O O . PRO A 1 74 ? 11.438 -9.767 10.975 1.00 41.84 74 PRO A O 1
ATOM 532 N N . ILE A 1 75 ? 12.513 -11.535 11.861 1.00 40.69 75 ILE A N 1
ATOM 533 C CA . ILE A 1 75 ? 11.337 -12.306 12.285 1.00 40.69 75 ILE A CA 1
ATOM 534 C C . ILE A 1 75 ? 10.826 -11.716 13.606 1.00 40.69 75 ILE A C 1
ATOM 536 O O . ILE A 1 75 ? 11.585 -11.610 14.569 1.00 40.69 75 ILE A O 1
ATOM 540 N N . TYR A 1 76 ? 9.546 -11.343 13.645 1.00 42.25 76 TYR A N 1
ATOM 541 C CA . TYR A 1 76 ? 8.858 -10.836 14.834 1.00 42.25 76 TYR A CA 1
ATOM 542 C C . TYR A 1 76 ? 8.306 -11.991 15.688 1.00 42.25 76 TYR A C 1
ATOM 544 O O . TYR A 1 76 ? 7.749 -12.947 15.152 1.00 42.25 76 TYR A O 1
ATOM 552 N N . ILE A 1 77 ? 8.461 -11.896 17.014 1.00 36.00 77 ILE A N 1
ATOM 553 C CA . ILE A 1 77 ? 7.936 -12.848 18.005 1.00 36.00 77 ILE A CA 1
ATOM 554 C C . ILE A 1 77 ? 6.973 -12.070 18.921 1.00 36.00 77 ILE A C 1
ATOM 556 O O . ILE A 1 77 ? 7.430 -11.133 19.583 1.00 36.00 77 ILE A O 1
ATOM 560 N N . PRO A 1 78 ? 5.672 -12.410 18.977 1.00 35.34 78 PRO A N 1
ATOM 561 C CA . PRO A 1 78 ? 4.706 -11.682 19.797 1.00 35.34 78 PRO A CA 1
ATOM 562 C C . PRO A 1 78 ? 4.834 -12.036 21.294 1.00 35.34 78 PRO A C 1
ATOM 564 O O . PRO A 1 78 ? 5.023 -13.209 21.632 1.00 35.34 78 PRO A O 1
ATOM 567 N N . PRO A 1 79 ? 4.719 -11.058 22.216 1.00 34.00 79 PRO A N 1
ATOM 568 C CA . PRO A 1 79 ? 4.681 -11.323 23.650 1.00 34.00 79 PRO A CA 1
ATOM 569 C C . PRO A 1 79 ? 3.269 -11.700 24.128 1.00 34.00 79 PRO A C 1
ATOM 571 O O . PRO A 1 79 ? 2.278 -11.065 23.778 1.00 34.00 79 PRO A O 1
ATOM 574 N N . THR A 1 80 ? 3.189 -12.710 24.994 1.00 38.19 80 THR A N 1
ATOM 575 C CA . THR A 1 80 ? 1.966 -13.135 25.692 1.00 38.19 80 THR A CA 1
ATOM 576 C C . THR A 1 80 ? 1.668 -12.171 26.851 1.00 38.19 80 THR A C 1
ATOM 578 O O . THR A 1 80 ? 2.517 -12.001 27.725 1.00 38.19 80 THR A O 1
ATOM 581 N N . GLN A 1 81 ? 0.488 -11.537 26.886 1.00 41.97 81 GLN A N 1
ATOM 582 C CA . GLN A 1 81 ? 0.090 -10.633 27.979 1.00 41.97 81 GLN A CA 1
ATOM 583 C C . GLN A 1 81 ? -0.815 -11.322 29.012 1.00 41.97 81 GLN A C 1
ATOM 585 O O . GLN A 1 81 ? -1.865 -11.871 28.688 1.00 41.97 81 GLN A O 1
ATOM 590 N N . THR A 1 82 ? -0.423 -11.224 30.283 1.00 34.19 82 THR A N 1
ATOM 591 C CA . THR A 1 82 ? -1.275 -11.394 31.470 1.00 34.19 82 THR A CA 1
ATOM 592 C C . THR A 1 82 ? -1.971 -10.070 31.800 1.00 34.19 82 THR A C 1
ATOM 594 O O . THR A 1 82 ? -1.296 -9.068 32.027 1.00 34.19 82 THR A O 1
ATOM 597 N N . GLN A 1 83 ? -3.307 -10.075 31.837 1.00 34.22 83 GLN A N 1
ATOM 598 C CA . GLN A 1 83 ? -4.152 -8.943 32.236 1.00 34.22 83 GLN A CA 1
ATOM 599 C C . GLN A 1 83 ? -4.183 -8.778 33.764 1.00 34.22 83 GLN A C 1
ATOM 601 O O . GLN A 1 83 ? -4.462 -9.739 34.479 1.00 34.22 83 GLN A O 1
ATOM 606 N N . SER A 1 84 ? -3.990 -7.548 34.245 1.00 31.39 84 SER A N 1
ATOM 607 C CA . SER A 1 84 ? -4.395 -7.121 35.589 1.00 31.39 84 SER A CA 1
ATOM 608 C C . SER A 1 84 ? -5.527 -6.105 35.454 1.00 31.39 84 SER A C 1
ATOM 610 O O . SER A 1 84 ? -5.383 -5.111 34.745 1.00 31.39 84 SER A O 1
ATOM 612 N N . ALA A 1 85 ? -6.651 -6.389 36.105 1.00 45.41 85 ALA A N 1
ATOM 613 C CA . ALA A 1 85 ? -7.803 -5.506 36.241 1.00 45.41 85 ALA A CA 1
ATOM 614 C C . ALA A 1 85 ? -7.661 -4.642 37.504 1.00 45.41 85 ALA A C 1
ATOM 616 O O . ALA A 1 85 ? -7.166 -5.154 38.504 1.00 45.41 85 ALA A O 1
ATOM 617 N N . ASP A 1 86 ? -8.136 -3.393 37.469 1.00 33.50 86 ASP A N 1
ATOM 618 C CA . ASP A 1 86 ? -8.559 -2.657 38.670 1.00 33.50 86 ASP A CA 1
ATOM 619 C C . ASP A 1 86 ? -9.612 -1.567 38.353 1.00 33.50 86 ASP A C 1
ATOM 621 O O . ASP A 1 86 ? -9.766 -1.134 37.212 1.00 33.50 86 ASP A O 1
ATOM 625 N N . GLU A 1 87 ? -10.369 -1.232 39.401 1.00 37.28 87 GLU A N 1
ATOM 626 C CA . GLU A 1 87 ? -11.778 -0.802 39.540 1.00 37.28 87 GLU A CA 1
ATOM 627 C C . GLU A 1 87 ? -12.236 0.632 39.124 1.00 37.28 87 GLU A C 1
ATOM 629 O O . GLU A 1 87 ? -11.415 1.501 38.832 1.00 37.28 87 GLU A O 1
ATOM 634 N N . PRO A 1 88 ? -13.573 0.910 39.139 1.00 48.88 88 PRO A N 1
ATOM 635 C CA . PRO A 1 88 ? -14.203 2.163 38.699 1.00 48.88 88 PRO A CA 1
ATOM 636 C C . PRO A 1 88 ? -14.577 3.130 39.847 1.00 48.88 88 PRO A C 1
ATOM 638 O O . PRO A 1 88 ? -14.909 2.704 40.952 1.00 48.88 88 PRO A O 1
ATOM 641 N N . GLY A 1 89 ? -14.671 4.440 39.572 1.00 35.84 89 GLY A N 1
ATOM 642 C CA . GLY A 1 89 ? -15.307 5.375 40.511 1.00 35.84 89 GLY A CA 1
ATOM 643 C C . GLY A 1 89 ? -15.522 6.811 40.012 1.00 35.84 89 GLY A C 1
ATOM 644 O O . GLY A 1 89 ? -14.605 7.419 39.474 1.00 35.84 89 GLY A O 1
ATOM 645 N N . ALA A 1 90 ? -16.722 7.330 40.322 1.00 37.56 90 ALA A N 1
ATOM 646 C CA . ALA A 1 90 ? -17.203 8.725 40.343 1.00 37.56 90 ALA A CA 1
ATOM 647 C C . ALA A 1 90 ? -18.087 9.201 39.165 1.00 37.56 90 ALA A C 1
ATOM 649 O O . ALA A 1 90 ? -17.625 9.607 38.105 1.00 37.56 90 ALA A O 1
ATOM 650 N N . THR A 1 91 ? -19.400 9.198 39.412 1.00 48.84 91 THR A N 1
ATOM 651 C CA . THR A 1 91 ? -20.438 9.943 38.683 1.00 48.84 91 THR A CA 1
ATOM 652 C C . THR A 1 91 ? -20.452 11.404 39.142 1.00 48.84 91 THR A C 1
ATOM 654 O O . THR A 1 91 ? -20.899 11.673 40.257 1.00 48.84 91 THR A O 1
ATOM 657 N N . GLU A 1 92 ? -20.020 12.335 38.291 1.00 52.38 92 GLU A N 1
ATOM 658 C CA . GLU A 1 92 ? -20.332 13.765 38.434 1.00 52.38 92 GLU A CA 1
ATOM 659 C C . GLU A 1 92 ? -21.424 14.155 37.427 1.00 52.38 92 GLU A C 1
ATOM 661 O O . GLU A 1 92 ? -21.356 13.830 36.240 1.00 52.38 92 GLU A O 1
ATOM 666 N N . GLU A 1 93 ? -22.480 14.786 37.935 1.00 53.41 93 GLU A N 1
ATOM 667 C CA . GLU A 1 93 ? -23.657 15.222 37.184 1.00 53.41 93 GLU A CA 1
ATOM 668 C C . GLU A 1 93 ? -23.324 16.478 36.359 1.00 53.41 93 GLU A C 1
ATOM 670 O O . GLU A 1 93 ? -22.690 17.411 36.846 1.00 53.41 93 GLU A O 1
ATOM 675 N N . PHE A 1 94 ? -23.709 16.480 35.080 1.00 57.22 94 PHE A N 1
ATOM 676 C CA . PHE A 1 94 ? -23.336 17.511 34.110 1.00 57.22 94 PHE A CA 1
ATOM 677 C C . PHE A 1 94 ? -24.050 18.846 34.383 1.00 57.22 94 PHE A C 1
ATOM 679 O O . PHE A 1 94 ? -25.268 18.946 34.230 1.00 57.22 94 PHE A O 1
ATOM 686 N N . ASP A 1 95 ? -23.283 19.888 34.713 1.00 70.50 95 ASP A N 1
ATOM 687 C CA . ASP A 1 95 ? -23.790 21.253 34.887 1.00 70.50 95 ASP A CA 1
ATOM 688 C C . ASP A 1 95 ? -23.933 21.967 33.529 1.00 70.50 95 ASP A C 1
ATOM 690 O O . ASP A 1 95 ? -22.997 22.550 32.969 1.00 70.50 95 ASP A O 1
ATOM 694 N N . PHE A 1 96 ? -25.151 21.907 32.991 1.00 58.97 96 PHE A N 1
ATOM 695 C CA . PHE A 1 96 ? -25.527 22.538 31.726 1.00 58.97 96 PHE A CA 1
ATOM 696 C C . PHE A 1 96 ? -25.438 24.074 31.782 1.00 58.97 96 PHE A C 1
ATOM 698 O O . PHE A 1 96 ? -25.214 24.727 30.760 1.00 58.97 96 PHE A O 1
ATOM 705 N N . GLU A 1 97 ? -25.587 24.670 32.962 1.00 62.88 97 GLU A N 1
ATOM 706 C CA . GLU A 1 97 ? -25.660 26.120 33.133 1.00 62.88 97 GLU A CA 1
ATOM 707 C C . GLU A 1 97 ? -24.256 26.742 33.127 1.00 62.88 97 GLU A C 1
ATOM 709 O O . GLU A 1 97 ? -24.019 27.754 32.453 1.00 62.88 97 GLU A O 1
ATOM 714 N N . ALA A 1 98 ? -23.282 26.054 33.730 1.00 65.75 98 ALA A N 1
ATOM 715 C CA . ALA A 1 98 ? -21.864 26.385 33.599 1.00 65.75 98 ALA A CA 1
ATOM 716 C C . ALA A 1 98 ? -21.393 26.327 32.131 1.00 65.75 98 ALA A C 1
ATOM 718 O O . ALA A 1 98 ? -20.688 27.231 31.667 1.00 65.75 98 ALA A O 1
ATOM 719 N N . PHE A 1 99 ? -21.843 25.323 31.371 1.00 65.19 99 PHE A N 1
ATOM 720 C CA . PHE A 1 99 ? -21.499 25.153 29.956 1.00 65.19 99 PHE A CA 1
ATOM 721 C C . PHE A 1 99 ? -22.031 26.290 29.069 1.00 65.19 99 PHE A C 1
ATOM 723 O O . PHE A 1 99 ? -21.294 26.856 28.256 1.00 65.19 99 PHE A O 1
ATOM 730 N N . VAL A 1 100 ? -23.293 26.686 29.255 1.00 65.62 100 VAL A N 1
ATOM 731 C CA . VAL A 1 100 ? -23.883 27.804 28.500 1.00 65.62 100 VAL A CA 1
ATOM 732 C C . VAL A 1 100 ? -23.230 29.138 28.884 1.00 65.62 100 VAL A C 1
ATOM 734 O O . VAL A 1 100 ? -23.028 29.994 28.017 1.00 65.62 100 VAL A O 1
ATOM 737 N N . SER A 1 101 ? -22.819 29.310 30.146 1.00 59.06 101 SER A N 1
ATOM 738 C CA . SER A 1 101 ? -22.099 30.516 30.584 1.00 59.06 101 SER A CA 1
ATOM 739 C C . SER A 1 101 ? -20.717 30.660 29.926 1.00 59.06 101 SER A C 1
ATOM 741 O O . SER A 1 101 ? -20.317 31.768 29.561 1.00 59.06 101 SER A O 1
ATOM 743 N N . ALA A 1 102 ? -20.022 29.542 29.681 1.00 60.66 102 ALA A N 1
ATOM 744 C CA . ALA A 1 102 ? -18.733 29.520 28.992 1.00 60.66 102 ALA A CA 1
ATOM 745 C C . ALA A 1 102 ? -18.864 29.808 27.485 1.00 60.66 102 ALA A C 1
ATOM 747 O O . ALA A 1 102 ? -17.991 30.445 26.899 1.00 60.66 102 ALA A O 1
ATOM 748 N N . LEU A 1 103 ? -19.971 29.389 26.861 1.00 53.78 103 LEU A N 1
ATOM 749 C CA . LEU A 1 103 ? -20.263 29.656 25.446 1.00 53.78 103 LEU A CA 1
ATOM 750 C C . LEU A 1 103 ? -20.686 31.101 25.166 1.00 53.78 103 LEU A C 1
ATOM 752 O O . LEU A 1 103 ? -20.552 31.576 24.039 1.00 53.78 103 LEU A O 1
ATOM 756 N N . THR A 1 104 ? -21.233 31.789 26.166 1.00 55.06 104 THR A N 1
ATOM 757 C CA . THR A 1 104 ? -21.846 33.112 25.989 1.00 55.06 104 THR A CA 1
ATOM 758 C C . THR A 1 104 ? -20.977 34.265 26.469 1.00 55.06 104 THR A C 1
ATOM 760 O O . THR A 1 104 ? -21.367 35.411 26.265 1.00 55.06 104 THR A O 1
ATOM 763 N N . GLN A 1 105 ? -19.796 34.014 27.048 1.00 46.22 105 GLN A N 1
ATOM 764 C CA . GLN A 1 105 ? -18.861 35.086 27.393 1.00 46.22 105 GLN A CA 1
ATOM 765 C C . GLN A 1 105 ? -18.188 35.651 26.129 1.00 46.22 105 GLN A C 1
ATOM 767 O O . GLN A 1 105 ? -17.334 34.983 25.541 1.00 46.22 105 GLN A O 1
ATOM 772 N N . PRO A 1 106 ? -18.494 36.896 25.703 1.00 43.34 106 PRO A N 1
ATOM 773 C CA . PRO A 1 106 ? -17.660 37.566 24.722 1.00 43.34 106 PRO A CA 1
ATOM 774 C C . PRO A 1 106 ? -16.296 37.822 25.366 1.00 43.34 106 PRO A C 1
ATOM 776 O O . PRO A 1 106 ? -16.198 38.509 26.386 1.00 43.34 106 PRO A O 1
ATOM 779 N N . ALA A 1 107 ? -15.235 37.273 24.775 1.00 49.00 107 ALA A N 1
ATOM 780 C CA . ALA A 1 107 ? -13.870 37.627 25.137 1.00 49.00 107 ALA A CA 1
ATOM 781 C C . ALA A 1 107 ? -13.684 39.132 24.887 1.00 49.00 107 ALA A C 1
ATOM 783 O O . ALA A 1 107 ? -13.523 39.583 23.754 1.00 49.00 107 ALA A O 1
ATOM 784 N N . GLY A 1 108 ? -13.789 39.928 25.952 1.00 40.50 108 GLY A N 1
ATOM 785 C CA . GLY A 1 108 ? -13.571 41.366 25.893 1.00 40.50 108 GLY A CA 1
ATOM 786 C C . GLY A 1 108 ? -12.155 41.669 25.386 1.00 40.50 108 GLY A C 1
ATOM 787 O O . GLY A 1 108 ? -11.206 40.973 25.762 1.00 40.50 108 GLY A O 1
ATOM 788 N N . PRO A 1 109 ? -11.976 42.699 24.545 1.00 42.94 109 PRO A N 1
ATOM 789 C CA . PRO A 1 109 ? -10.694 42.970 23.921 1.00 42.94 109 PRO A CA 1
ATOM 790 C C . PRO A 1 109 ? -9.718 43.530 24.960 1.00 42.94 109 PRO A C 1
ATOM 792 O O . PRO A 1 109 ? -9.891 44.636 25.474 1.00 42.94 109 PRO A O 1
ATOM 795 N N . LYS A 1 110 ? -8.648 42.786 25.244 1.00 43.19 110 LYS A N 1
ATOM 796 C CA . LYS A 1 110 ? -7.414 43.347 25.804 1.00 43.19 110 LYS A CA 1
ATOM 797 C C . LYS A 1 110 ? -6.352 43.340 24.712 1.00 43.19 110 LYS A C 1
ATOM 799 O O . LYS A 1 110 ? -5.744 42.307 24.465 1.00 43.19 110 LYS A O 1
ATOM 804 N N . GLY A 1 111 ? -6.113 44.500 24.100 1.00 38.47 111 GLY A N 1
ATOM 805 C CA . GLY A 1 111 ? -4.883 44.742 23.343 1.00 38.47 111 GLY A CA 1
ATOM 806 C C . GLY A 1 111 ? -5.042 45.544 22.056 1.00 38.47 111 GLY A C 1
ATOM 807 O O . GLY A 1 111 ? -5.205 44.964 20.997 1.00 38.47 111 GLY A O 1
ATOM 808 N N . SER A 1 112 ? -4.884 46.861 22.203 1.00 38.47 112 SER A N 1
ATOM 809 C CA . SER A 1 112 ? -4.305 47.829 21.256 1.00 38.47 112 SER A CA 1
ATOM 810 C C . SER A 1 112 ? -4.975 48.097 19.902 1.00 38.47 112 SER A C 1
ATOM 812 O O . SER A 1 112 ? -5.221 47.226 19.078 1.00 38.47 112 SER A O 1
ATOM 814 N N . ALA A 1 113 ? -5.195 49.393 19.671 1.00 42.09 113 ALA A N 1
ATOM 815 C CA . ALA A 1 113 ? -5.666 49.982 18.430 1.00 42.09 113 ALA A CA 1
ATOM 816 C C . ALA A 1 113 ? -4.824 49.543 17.220 1.00 42.09 113 ALA A C 1
ATOM 818 O O . ALA A 1 113 ? -3.604 49.703 17.202 1.00 42.09 113 ALA A O 1
ATOM 819 N N . VAL A 1 114 ? -5.512 49.041 16.195 1.00 43.56 114 VAL A N 1
ATOM 820 C CA . VAL A 1 114 ? -4.973 48.820 14.854 1.00 43.56 114 VAL A CA 1
ATOM 821 C C . VAL A 1 114 ? -4.866 50.179 14.167 1.00 43.56 114 VAL A C 1
ATOM 823 O O . VAL A 1 114 ? -5.852 50.717 13.665 1.00 43.56 114 VAL A O 1
ATOM 826 N N . THR A 1 115 ? -3.668 50.752 14.159 1.00 43.78 115 THR A N 1
ATOM 827 C CA . THR A 1 115 ? -3.280 51.753 13.162 1.00 43.78 115 THR A CA 1
ATOM 828 C C . THR A 1 115 ? -2.530 51.056 12.041 1.00 43.78 115 THR A C 1
ATOM 830 O O . THR A 1 115 ? -1.378 50.686 12.218 1.00 43.78 115 THR A O 1
ATOM 833 N N . ASP A 1 116 ? -3.237 50.935 10.920 1.00 47.47 116 ASP A N 1
ATOM 834 C CA . ASP A 1 116 ? -2.765 51.036 9.539 1.00 47.47 116 ASP A CA 1
ATOM 835 C C . ASP A 1 116 ? -1.701 50.048 9.001 1.00 47.47 116 ASP A C 1
ATOM 837 O O . ASP A 1 116 ? -0.679 49.759 9.611 1.00 47.47 116 ASP A O 1
ATOM 841 N N . SER A 1 117 ? -1.927 49.661 7.740 1.00 48.16 117 SER A N 1
ATOM 842 C CA . SER A 1 117 ? -1.021 48.981 6.799 1.00 48.16 117 SER A CA 1
ATOM 843 C C . SER A 1 117 ? -0.798 47.461 6.929 1.00 48.16 117 SER A C 1
ATOM 845 O O . SER A 1 117 ? 0.190 46.990 7.479 1.00 48.16 117 SER A O 1
ATOM 847 N N . GLY A 1 118 ? -1.633 46.686 6.224 1.00 53.00 118 GLY A N 1
ATOM 848 C CA . GLY A 1 118 ? -1.150 45.534 5.440 1.00 53.00 118 GLY A CA 1
ATOM 849 C C . GLY A 1 118 ? -0.993 44.178 6.132 1.00 53.00 118 GLY A C 1
ATOM 850 O O . GLY A 1 118 ? -0.488 43.251 5.497 1.00 53.00 118 GLY A O 1
ATOM 851 N N . ASP A 1 119 ? -1.436 44.018 7.377 1.00 51.38 119 ASP A N 1
ATOM 852 C CA . ASP A 1 119 ? -1.272 42.751 8.090 1.00 51.38 119 ASP A CA 1
ATOM 853 C C . ASP A 1 119 ? -2.470 41.803 7.889 1.00 51.38 119 ASP A C 1
ATOM 855 O O . ASP A 1 119 ? -3.458 41.818 8.625 1.00 51.38 119 ASP A O 1
ATOM 859 N N . MET A 1 120 ? -2.376 40.946 6.865 1.00 56.44 120 MET A N 1
ATOM 860 C CA . MET A 1 120 ? -3.326 39.850 6.607 1.00 56.44 120 MET A CA 1
ATOM 861 C C . MET A 1 120 ? -3.412 38.839 7.769 1.00 56.44 120 MET A C 1
ATOM 863 O O . MET A 1 120 ? -4.329 38.017 7.777 1.00 56.44 120 MET A O 1
ATOM 867 N N . SER A 1 121 ? -2.515 38.886 8.766 1.00 56.03 121 SER A N 1
ATOM 868 C CA . SER A 1 121 ? -2.602 38.032 9.961 1.00 56.03 121 SER A CA 1
ATOM 869 C C . SER A 1 121 ? -3.792 38.387 10.866 1.00 56.03 121 SER A C 1
ATOM 871 O O . SER A 1 121 ? -4.345 37.505 11.525 1.00 56.03 121 SER A O 1
ATOM 873 N N . ALA A 1 122 ? -4.271 39.637 10.818 1.00 58.03 122 ALA A N 1
ATOM 874 C CA . ALA A 1 122 ? -5.431 40.096 11.583 1.00 58.03 122 ALA A CA 1
ATOM 875 C C . ALA A 1 122 ? -6.776 39.566 11.043 1.00 58.03 122 ALA A C 1
ATOM 877 O O . ALA A 1 122 ? -7.786 39.637 11.735 1.00 58.03 122 ALA A O 1
ATOM 878 N N . ILE A 1 123 ? -6.807 39.007 9.828 1.00 60.09 123 ILE A N 1
ATOM 879 C CA . ILE A 1 123 ? -8.002 38.332 9.291 1.00 60.09 123 ILE A CA 1
ATOM 880 C C . ILE A 1 123 ? -8.126 36.916 9.879 1.00 60.09 123 ILE A C 1
ATOM 882 O O . ILE A 1 123 ? -9.232 36.413 10.063 1.00 60.09 123 ILE A O 1
ATOM 886 N N . TYR A 1 124 ? -7.003 36.294 10.252 1.00 52.97 124 TYR A N 1
ATOM 887 C CA . TYR A 1 124 ? -6.979 34.957 10.851 1.00 52.97 124 TYR A CA 1
ATOM 888 C C . TYR A 1 124 ? -7.162 34.957 12.376 1.00 52.97 124 TYR A C 1
ATOM 890 O O . TYR A 1 124 ? -7.392 33.897 12.950 1.00 52.97 124 TYR A O 1
ATOM 898 N N . SER A 1 125 ? -7.135 36.117 13.043 1.00 57.34 125 SER A N 1
ATOM 899 C CA . SER A 1 125 ? -7.417 36.229 14.486 1.00 57.34 125 SER A CA 1
ATOM 900 C C . SER A 1 125 ? -8.909 36.130 14.836 1.00 57.34 125 SER A C 1
ATOM 902 O O . SER A 1 125 ? -9.262 36.020 16.008 1.00 57.34 125 SER A O 1
ATOM 904 N N . LEU A 1 126 ? -9.784 36.136 13.824 1.00 56.84 126 LEU A N 1
ATOM 905 C CA . LEU A 1 126 ? -11.218 35.862 13.949 1.00 56.84 126 LEU A CA 1
ATOM 906 C C . LEU A 1 126 ? -11.561 34.372 13.876 1.00 56.84 126 LEU A C 1
ATOM 908 O O . LEU A 1 126 ? -12.721 34.019 14.081 1.00 56.84 126 LEU A O 1
ATOM 912 N N . ILE A 1 127 ? -10.590 33.492 13.606 1.00 58.84 127 ILE A N 1
ATOM 913 C CA . ILE A 1 127 ? -10.790 32.065 13.849 1.00 58.84 127 ILE A CA 1
ATOM 914 C C . ILE A 1 127 ? -10.735 31.902 15.367 1.00 58.84 127 ILE A C 1
ATOM 916 O O . ILE A 1 127 ? -9.676 32.145 15.946 1.00 58.84 127 ILE A O 1
ATOM 920 N N . PRO A 1 128 ? -11.838 31.528 16.038 1.00 53.44 128 PRO A N 1
ATOM 921 C CA . PRO A 1 128 ? -11.789 31.276 17.463 1.00 53.44 128 PRO A CA 1
ATOM 922 C C . PRO A 1 128 ? -10.758 30.174 17.717 1.00 53.44 128 PRO A C 1
ATOM 924 O O . PRO A 1 128 ? -10.998 28.999 17.447 1.00 53.44 128 PRO A O 1
ATOM 927 N N . SER A 1 129 ? -9.624 30.551 18.309 1.00 50.31 129 SER A N 1
ATOM 928 C CA . SER A 1 129 ? -8.608 29.642 18.861 1.00 50.31 129 SER A CA 1
ATOM 929 C C . SER A 1 129 ? -9.182 28.721 19.954 1.00 50.31 129 SER A C 1
ATOM 931 O O . SER A 1 129 ? -8.481 27.869 20.485 1.00 50.31 129 SER A O 1
ATOM 933 N N . GLY A 1 130 ? -10.459 28.926 20.299 1.00 46.12 130 GLY A N 1
ATOM 934 C CA . GLY A 1 130 ? -11.281 28.164 21.226 1.00 46.12 130 GLY A CA 1
ATOM 935 C C . GLY A 1 130 ? -11.949 26.917 20.644 1.00 46.12 130 GLY A C 1
ATOM 936 O O . GLY A 1 130 ? -12.702 26.279 21.372 1.00 46.12 130 GLY A O 1
ATOM 937 N N . LEU A 1 131 ? -11.642 26.487 19.412 1.00 48.56 131 LEU A N 1
ATOM 938 C CA . LEU A 1 131 ? -11.705 25.049 19.108 1.00 48.56 131 LEU A CA 1
ATOM 939 C C . LEU A 1 131 ? -10.513 24.364 19.789 1.00 48.56 131 LEU A C 1
ATOM 941 O O . LEU A 1 131 ? -9.637 23.791 19.145 1.00 48.56 131 LEU A O 1
ATOM 945 N N . ILE A 1 132 ? -10.469 24.468 21.119 1.00 48.72 132 ILE A N 1
ATOM 946 C CA . ILE A 1 132 ? -9.695 23.565 21.952 1.00 48.72 132 ILE A CA 1
ATOM 947 C C . ILE A 1 132 ? -10.221 22.197 21.549 1.00 48.72 132 ILE A C 1
ATOM 949 O O . ILE A 1 132 ? -11.407 21.921 21.733 1.00 48.72 132 ILE A O 1
ATOM 953 N N . ALA A 1 133 ? -9.364 21.401 20.905 1.00 47.00 133 ALA A N 1
ATOM 954 C CA . ALA A 1 133 ? -9.587 19.980 20.719 1.00 47.00 133 ALA A CA 1
ATOM 955 C C . ALA A 1 133 ? -10.196 19.480 22.023 1.00 47.00 133 ALA A C 1
ATOM 957 O O . ALA A 1 133 ? -9.554 19.603 23.063 1.00 47.00 133 ALA A O 1
ATOM 958 N N . THR A 1 134 ? -11.461 19.069 22.003 1.00 46.88 134 THR A N 1
ATOM 959 C CA . THR A 1 134 ? -12.133 18.560 23.192 1.00 46.88 134 THR A CA 1
ATOM 960 C C . THR A 1 134 ? -11.337 17.334 23.610 1.00 46.88 134 THR A C 1
ATOM 962 O O . THR A 1 134 ? -11.481 16.264 23.027 1.00 46.88 134 THR A O 1
ATOM 965 N N . THR A 1 135 ? -10.404 17.531 24.541 1.00 50.66 135 THR A N 1
ATOM 966 C CA . THR A 1 135 ? -9.464 16.533 25.059 1.00 50.66 135 THR A CA 1
ATOM 967 C C . THR A 1 135 ? -10.170 15.489 25.912 1.00 50.66 135 THR A C 1
ATOM 969 O O . THR A 1 135 ? -9.527 14.589 26.441 1.00 50.66 135 THR A O 1
ATOM 972 N N . THR A 1 136 ? -11.491 15.582 26.043 1.00 56.22 136 THR A N 1
ATOM 973 C CA . THR A 1 136 ? -12.328 14.507 26.537 1.00 56.22 136 THR A CA 1
ATOM 974 C C . THR A 1 136 ? -12.278 13.358 25.544 1.00 56.22 136 THR A C 1
ATOM 976 O O . THR A 1 136 ? -12.888 13.399 24.473 1.00 56.22 136 THR A O 1
ATOM 979 N N . GLU A 1 137 ? -11.527 12.316 25.904 1.00 63.62 137 GLU A N 1
ATOM 980 C CA . GLU A 1 137 ? -11.634 11.033 25.227 1.00 63.62 137 GLU A CA 1
ATOM 981 C C . GLU A 1 137 ? -13.112 10.634 25.183 1.00 63.62 137 GLU A C 1
ATOM 983 O O . GLU A 1 137 ? -13.778 10.632 26.224 1.00 63.62 137 GLU A O 1
ATOM 988 N N . PRO A 1 138 ? -13.663 10.330 23.998 1.00 72.56 138 PRO A N 1
ATOM 989 C CA . PRO A 1 138 ? -15.037 9.879 23.928 1.00 72.56 138 PRO A CA 1
ATOM 990 C C . PRO A 1 138 ? -15.148 8.593 24.747 1.00 72.56 138 PRO A C 1
ATOM 992 O O . PRO A 1 138 ? -14.335 7.681 24.584 1.00 72.56 138 PRO A O 1
ATOM 995 N N . VAL A 1 139 ? -16.149 8.522 25.624 1.00 82.69 139 VAL A N 1
ATOM 996 C CA . VAL A 1 139 ? -16.462 7.302 26.373 1.00 82.69 139 VAL A CA 1
ATOM 997 C C . VAL A 1 139 ? -16.860 6.236 25.353 1.00 82.69 139 VAL A C 1
ATOM 999 O O . VAL A 1 139 ? -17.943 6.291 24.767 1.00 82.69 139 VAL A O 1
ATOM 1002 N N . ARG A 1 140 ? -15.947 5.301 25.079 1.00 85.31 140 ARG A N 1
ATOM 1003 C CA . ARG A 1 140 ? -16.151 4.212 24.121 1.00 85.31 140 ARG A CA 1
ATOM 1004 C C . ARG A 1 140 ? -16.733 3.008 24.847 1.00 85.31 140 ARG A C 1
ATOM 1006 O O . ARG A 1 140 ? -16.246 2.598 25.895 1.00 85.31 140 ARG A O 1
ATOM 1013 N N . THR A 1 141 ? -17.756 2.406 24.254 1.00 92.81 141 THR A N 1
ATOM 1014 C CA . THR A 1 141 ? -18.187 1.053 24.633 1.00 92.81 141 THR A CA 1
ATOM 1015 C C . THR A 1 141 ? -17.063 0.046 24.362 1.00 92.81 141 THR A C 1
ATOM 1017 O O . THR A 1 141 ? -16.203 0.291 23.517 1.00 92.81 141 THR A O 1
ATOM 1020 N N . GLU A 1 142 ? -17.084 -1.122 25.008 1.00 91.25 142 GLU A N 1
ATOM 1021 C CA . GLU A 1 142 ? -16.061 -2.164 24.798 1.00 91.25 142 GLU A CA 1
ATOM 1022 C C . GLU A 1 142 ? -15.913 -2.547 23.312 1.00 91.25 142 GLU A C 1
ATOM 1024 O O . GLU A 1 142 ? -14.805 -2.674 22.792 1.00 91.25 142 GLU A O 1
ATOM 1029 N N . ALA A 1 143 ? -17.032 -2.656 22.588 1.00 89.12 143 ALA A N 1
ATOM 1030 C CA . ALA A 1 143 ? -17.028 -2.941 21.154 1.00 89.12 143 ALA A CA 1
ATOM 1031 C C . ALA A 1 143 ? -16.381 -1.813 20.330 1.00 89.12 143 ALA A C 1
ATOM 1033 O O . ALA A 1 143 ? -15.627 -2.084 19.394 1.00 89.12 143 ALA A O 1
ATOM 1034 N N . GLN A 1 144 ? -16.638 -0.550 20.687 1.00 91.25 144 GLN A N 1
ATOM 1035 C CA . GLN A 1 144 ? -16.004 0.605 20.045 1.00 91.25 144 GLN A CA 1
ATOM 1036 C C . GLN A 1 144 ? -14.510 0.681 20.361 1.00 91.25 144 GLN A C 1
ATOM 1038 O O . GLN A 1 144 ? -13.733 1.035 19.480 1.00 91.25 144 GLN A O 1
ATOM 1043 N N . GLN A 1 145 ? -14.099 0.321 21.579 1.00 91.25 145 GLN A N 1
ATOM 1044 C CA . GLN A 1 145 ? -12.688 0.275 21.954 1.00 91.25 145 GLN A CA 1
ATOM 1045 C C . GLN A 1 145 ? -11.939 -0.800 21.158 1.00 91.25 145 GLN A C 1
ATOM 1047 O O . GLN A 1 145 ? -10.873 -0.521 20.618 1.00 91.25 145 GLN A O 1
ATOM 1052 N N . LYS A 1 146 ? -12.521 -1.998 21.001 1.00 91.06 146 LYS A N 1
ATOM 1053 C CA . LYS A 1 146 ? -11.937 -3.064 20.167 1.00 91.06 146 LYS A CA 1
ATOM 1054 C C . LYS A 1 146 ? -11.799 -2.642 18.705 1.00 91.06 146 LYS A C 1
ATOM 1056 O O . LYS A 1 146 ? -10.769 -2.893 18.093 1.00 91.06 146 LYS A O 1
ATOM 1061 N N . LEU A 1 147 ? -12.811 -1.971 18.151 1.00 93.25 147 LEU A N 1
ATOM 1062 C CA . LEU A 1 147 ? -12.749 -1.461 16.779 1.00 93.25 147 LEU A CA 1
ATOM 1063 C C . LEU A 1 147 ? -11.712 -0.338 16.625 1.00 93.25 147 LEU A C 1
ATOM 1065 O O . LEU A 1 147 ? -11.028 -0.274 15.607 1.00 93.25 147 LEU A O 1
ATOM 1069 N N . PHE A 1 148 ? -11.589 0.529 17.631 1.00 91.00 148 PHE A N 1
ATOM 1070 C CA . PHE A 1 148 ? -10.587 1.591 17.665 1.00 91.00 148 PHE A CA 1
ATOM 1071 C C . PHE A 1 148 ? -9.163 1.021 17.693 1.00 91.00 148 PHE A C 1
ATOM 1073 O O . PHE A 1 148 ? -8.341 1.421 16.873 1.00 91.00 148 PHE A O 1
ATOM 1080 N N . ASN A 1 149 ? -8.897 0.048 18.569 1.00 91.00 149 ASN A N 1
ATOM 1081 C CA . ASN A 1 149 ? -7.599 -0.627 18.643 1.00 91.00 149 ASN A CA 1
ATOM 1082 C C . ASN A 1 149 ? -7.275 -1.334 17.320 1.00 91.00 149 ASN A C 1
ATOM 1084 O O . ASN A 1 149 ? -6.224 -1.083 16.740 1.00 91.00 149 ASN A O 1
ATOM 1088 N N . TYR A 1 150 ? -8.228 -2.105 16.779 1.00 94.44 150 TYR A N 1
ATOM 1089 C CA . TYR A 1 150 ? -8.095 -2.743 15.467 1.00 94.44 150 TYR A CA 1
ATOM 1090 C C . TYR A 1 150 ? -7.721 -1.741 14.366 1.00 94.44 150 TYR A C 1
ATOM 1092 O O . TYR A 1 150 ? -6.800 -1.988 13.591 1.00 94.44 150 TYR A O 1
ATOM 1100 N N . GLY A 1 151 ? -8.434 -0.612 14.295 1.00 94.00 151 GLY A N 1
ATOM 1101 C CA . GLY A 1 151 ? -8.187 0.416 13.290 1.00 94.00 151 GLY A CA 1
ATOM 1102 C C . GLY A 1 151 ? -6.785 1.010 13.399 1.00 94.00 151 GLY A C 1
ATOM 1103 O O . GLY A 1 151 ? -6.119 1.170 12.379 1.00 94.00 151 GLY A O 1
ATOM 1104 N N . ASN A 1 152 ? -6.319 1.283 14.618 1.00 92.81 152 ASN A N 1
ATOM 1105 C CA . ASN A 1 152 ? -4.971 1.801 14.854 1.00 92.81 152 ASN A CA 1
ATOM 1106 C C . ASN A 1 152 ? -3.894 0.778 14.483 1.00 92.81 152 ASN A C 1
ATOM 1108 O O . ASN A 1 152 ? -2.927 1.131 13.809 1.00 92.81 152 ASN A O 1
ATOM 1112 N N . ASP A 1 153 ? -4.075 -0.484 14.870 1.00 91.19 153 ASP A N 1
ATOM 1113 C CA . ASP A 1 153 ? -3.108 -1.541 14.585 1.00 91.19 153 ASP A CA 1
ATOM 1114 C C . ASP A 1 153 ? -3.019 -1.800 13.076 1.00 91.19 153 ASP A C 1
ATOM 1116 O O . ASP A 1 153 ? -1.931 -1.738 12.500 1.00 91.19 153 ASP A O 1
ATOM 1120 N N . ALA A 1 154 ? -4.160 -1.976 12.401 1.00 93.06 154 ALA A N 1
ATOM 1121 C CA . ALA A 1 154 ? -4.211 -2.156 10.951 1.00 93.06 154 ALA A CA 1
ATOM 1122 C C . ALA A 1 154 ? -3.614 -0.950 10.203 1.00 93.06 154 ALA A C 1
ATOM 1124 O O . ALA A 1 154 ? -2.813 -1.127 9.280 1.00 93.06 154 ALA A O 1
ATOM 1125 N N . ALA A 1 155 ? -3.947 0.276 10.625 1.00 92.81 155 ALA A N 1
ATOM 1126 C CA . ALA A 1 155 ? -3.388 1.492 10.041 1.00 92.81 155 ALA A CA 1
ATOM 1127 C C . ALA A 1 155 ? -1.872 1.581 10.242 1.00 92.81 155 ALA A C 1
ATOM 1129 O O . ALA A 1 155 ? -1.172 1.996 9.323 1.00 92.81 155 ALA A O 1
ATOM 1130 N N . SER A 1 156 ? -1.344 1.145 11.389 1.00 91.69 156 SER A N 1
ATOM 1131 C CA . SER A 1 156 ? 0.099 1.165 11.650 1.00 91.69 156 SER A CA 1
ATOM 1132 C C . SER A 1 156 ? 0.882 0.262 10.687 1.00 91.69 156 SER A C 1
ATOM 1134 O O . SER A 1 156 ? 1.938 0.661 10.182 1.00 91.69 156 SER A O 1
ATOM 1136 N N . TYR A 1 157 ? 0.343 -0.917 10.350 1.00 91.38 157 TYR A N 1
ATOM 1137 C CA . TYR A 1 157 ? 0.946 -1.813 9.360 1.00 91.38 157 TYR A CA 1
ATOM 1138 C C . TYR A 1 157 ? 0.914 -1.209 7.954 1.00 91.38 157 TYR A C 1
ATOM 1140 O O . TYR A 1 157 ? 1.929 -1.226 7.252 1.00 91.38 157 TYR A O 1
ATOM 1148 N N . ILE A 1 158 ? -0.225 -0.633 7.556 1.00 92.56 158 ILE A N 1
ATOM 1149 C CA . ILE A 1 158 ? -0.378 0.024 6.249 1.00 92.56 158 ILE A CA 1
ATOM 1150 C C . ILE A 1 158 ? 0.570 1.221 6.146 1.00 92.56 158 ILE A C 1
ATOM 1152 O O . ILE A 1 158 ? 1.308 1.335 5.170 1.00 92.56 158 ILE A O 1
ATOM 1156 N N . GLN A 1 159 ? 0.623 2.061 7.178 1.00 93.25 159 GLN A N 1
ATOM 1157 C CA . GLN A 1 159 ? 1.499 3.225 7.219 1.00 93.25 159 GLN A CA 1
ATOM 1158 C C . GLN A 1 159 ? 2.975 2.821 7.136 1.00 93.25 159 GLN A C 1
ATOM 1160 O O . GLN A 1 159 ? 3.738 3.429 6.391 1.00 93.25 159 GLN A O 1
ATOM 1165 N N . THR A 1 160 ? 3.384 1.758 7.834 1.00 91.75 160 THR A N 1
ATOM 1166 C CA . THR A 1 160 ? 4.762 1.242 7.755 1.00 91.75 160 THR A CA 1
ATOM 1167 C C . THR A 1 160 ? 5.117 0.798 6.331 1.00 91.75 160 THR A C 1
ATOM 1169 O O . THR A 1 160 ? 6.224 1.056 5.840 1.00 91.75 160 THR A O 1
ATOM 1172 N N . TYR A 1 161 ? 4.177 0.158 5.630 1.00 93.88 161 TYR A N 1
ATOM 1173 C CA . TYR A 1 161 ? 4.346 -0.178 4.218 1.00 93.88 161 TYR A CA 1
ATOM 1174 C C . TYR A 1 161 ? 4.458 1.078 3.342 1.00 93.88 161 TYR A C 1
ATOM 1176 O O . TYR A 1 161 ? 5.387 1.171 2.538 1.00 93.88 161 TYR A O 1
ATOM 1184 N N . GLU A 1 162 ? 3.565 2.052 3.510 1.00 95.12 162 GLU A N 1
ATOM 1185 C CA . GLU A 1 162 ? 3.574 3.296 2.731 1.00 95.12 162 GLU A CA 1
ATOM 1186 C C . GLU A 1 162 ? 4.859 4.100 2.949 1.00 95.12 162 GLU A C 1
ATOM 1188 O O . GLU A 1 162 ? 5.467 4.576 1.988 1.00 95.12 162 GLU A O 1
ATOM 1193 N N . ASP A 1 163 ? 5.331 4.190 4.192 1.00 93.38 163 ASP A N 1
ATOM 1194 C CA . ASP A 1 163 ? 6.558 4.899 4.542 1.00 93.38 163 ASP A CA 1
ATOM 1195 C C . ASP A 1 163 ? 7.808 4.224 3.969 1.00 93.38 163 ASP A C 1
ATOM 1197 O O . ASP A 1 163 ? 8.713 4.908 3.484 1.00 93.38 163 ASP A O 1
ATOM 1201 N N . SER A 1 164 ? 7.851 2.890 3.963 1.00 91.00 164 SER A N 1
ATOM 1202 C CA . SER A 1 164 ? 8.948 2.138 3.337 1.00 91.00 164 SER A CA 1
ATOM 1203 C C . SER A 1 164 ? 8.878 2.130 1.805 1.00 91.00 164 SER A C 1
ATOM 1205 O O . SER A 1 164 ? 9.906 1.964 1.148 1.00 91.00 164 SER A O 1
ATOM 1207 N N . ASN A 1 165 ? 7.699 2.369 1.220 1.00 93.25 165 ASN A N 1
ATOM 1208 C CA . ASN A 1 165 ? 7.450 2.300 -0.222 1.00 93.25 165 ASN A CA 1
ATOM 1209 C C . ASN A 1 165 ? 6.948 3.628 -0.819 1.00 93.25 165 ASN A C 1
ATOM 1211 O O . ASN A 1 165 ? 6.232 3.626 -1.821 1.00 93.25 165 ASN A O 1
ATOM 1215 N N . ARG A 1 166 ? 7.379 4.781 -0.282 1.00 94.56 166 ARG A N 1
ATOM 1216 C CA . ARG A 1 166 ? 6.967 6.123 -0.763 1.00 94.56 166 ARG A CA 1
ATOM 1217 C C . ARG A 1 166 ? 7.163 6.341 -2.266 1.00 94.56 166 ARG A C 1
ATOM 1219 O O . ARG A 1 166 ? 6.414 7.084 -2.891 1.00 94.56 166 ARG A O 1
ATOM 1226 N N . ASN A 1 167 ? 8.156 5.671 -2.852 1.00 93.38 167 ASN A N 1
ATOM 1227 C CA . ASN A 1 167 ? 8.495 5.773 -4.272 1.00 93.38 167 ASN A CA 1
ATOM 1228 C C . ASN A 1 167 ? 7.891 4.648 -5.132 1.00 93.38 167 ASN A C 1
ATOM 1230 O O . ASN A 1 167 ? 8.302 4.485 -6.281 1.00 93.38 167 ASN A O 1
ATOM 1234 N N . ALA A 1 168 ? 6.936 3.863 -4.617 1.00 94.12 168 ALA A N 1
ATOM 1235 C CA . ALA A 1 168 ? 6.358 2.730 -5.344 1.00 94.12 168 ALA A CA 1
ATOM 1236 C C . ALA A 1 168 ? 5.761 3.132 -6.701 1.00 94.12 168 ALA A C 1
ATOM 1238 O O . ALA A 1 168 ? 5.999 2.462 -7.703 1.00 94.12 168 ALA A O 1
ATOM 1239 N N . SER A 1 169 ? 5.042 4.256 -6.761 1.00 95.00 169 SER A N 1
ATOM 1240 C CA . SER A 1 169 ? 4.447 4.766 -8.003 1.00 95.00 169 SER A CA 1
ATOM 1241 C C . SER A 1 169 ? 5.501 5.119 -9.058 1.00 95.00 169 SER A C 1
ATOM 1243 O O . SER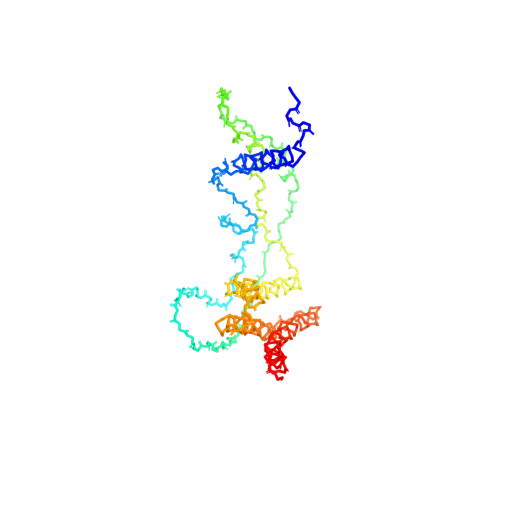 A 1 169 ? 5.330 4.801 -10.235 1.00 95.00 169 SER A O 1
ATOM 1245 N N . VAL A 1 170 ? 6.615 5.722 -8.634 1.00 94.75 170 VAL A N 1
ATOM 1246 C CA . VAL A 1 170 ? 7.752 6.052 -9.503 1.00 94.75 170 VAL A CA 1
ATOM 1247 C C . VAL A 1 170 ? 8.434 4.777 -9.988 1.00 94.75 170 VAL A C 1
ATOM 1249 O O . VAL A 1 170 ? 8.645 4.635 -11.185 1.00 94.75 170 VAL A O 1
ATOM 1252 N N . ALA A 1 171 ? 8.694 3.813 -9.100 1.00 94.00 171 ALA A N 1
ATOM 1253 C CA . ALA A 1 171 ? 9.299 2.535 -9.474 1.00 94.00 171 ALA A CA 1
ATOM 1254 C C . ALA A 1 171 ? 8.462 1.777 -10.522 1.00 94.00 171 ALA A C 1
ATOM 1256 O O . ALA A 1 171 ? 9.010 1.262 -11.498 1.00 94.00 171 ALA A O 1
ATOM 1257 N N . LEU A 1 172 ? 7.135 1.749 -10.350 1.00 93.88 172 LEU A N 1
ATOM 1258 C CA . LEU A 1 172 ? 6.211 1.125 -11.300 1.00 93.88 172 LEU A CA 1
ATOM 1259 C C . LEU A 1 172 ? 6.195 1.852 -12.651 1.00 93.88 172 LEU A C 1
ATOM 1261 O O . LEU A 1 172 ? 6.276 1.201 -13.694 1.00 93.88 172 LEU A O 1
ATOM 1265 N N . ARG A 1 173 ? 6.128 3.190 -12.647 1.00 95.88 173 ARG A N 1
ATOM 1266 C CA . ARG A 1 173 ? 6.171 3.997 -13.876 1.00 95.88 173 ARG A CA 1
ATOM 1267 C C . ARG A 1 173 ? 7.494 3.812 -14.613 1.00 95.88 173 ARG A C 1
ATOM 1269 O O . ARG A 1 173 ? 7.495 3.517 -15.803 1.00 95.88 173 ARG A O 1
ATOM 1276 N N . ASP A 1 174 ? 8.610 3.941 -13.908 1.00 95.12 174 ASP A N 1
ATOM 1277 C CA . ASP A 1 174 ? 9.938 3.882 -14.504 1.00 95.12 174 ASP A CA 1
ATOM 1278 C C . ASP A 1 174 ? 10.195 2.506 -15.138 1.00 95.12 174 ASP A C 1
ATOM 1280 O O . ASP A 1 174 ? 10.794 2.440 -16.216 1.00 95.12 174 ASP A O 1
ATOM 1284 N N . GLN A 1 175 ? 9.712 1.423 -14.512 1.00 93.19 175 GLN A N 1
ATOM 1285 C CA . GLN A 1 175 ? 9.742 0.070 -15.078 1.00 93.19 175 GLN A CA 1
ATOM 1286 C C . GLN A 1 175 ? 8.819 -0.086 -16.292 1.00 93.19 175 GLN A C 1
ATOM 1288 O O . GLN A 1 175 ? 9.145 -0.827 -17.219 1.00 93.19 175 GLN A O 1
ATOM 1293 N N . ALA A 1 176 ? 7.670 0.591 -16.312 1.00 91.19 176 ALA A N 1
ATOM 1294 C CA . ALA A 1 176 ? 6.789 0.587 -17.475 1.00 91.19 176 ALA A CA 1
ATOM 1295 C C . ALA A 1 176 ? 7.430 1.291 -18.685 1.00 91.19 176 ALA A C 1
ATOM 1297 O O . ALA A 1 176 ? 7.233 0.828 -19.812 1.00 91.19 176 ALA A O 1
ATOM 1298 N N . GLU A 1 177 ? 8.202 2.358 -18.444 1.00 94.25 177 GLU A N 1
ATOM 1299 C CA . GLU A 1 177 ? 8.941 3.124 -19.459 1.00 94.25 177 GLU A CA 1
ATOM 1300 C C . GLU A 1 177 ? 10.165 2.374 -20.004 1.00 94.25 177 GLU A C 1
ATOM 1302 O O . GLU A 1 177 ? 10.413 2.396 -21.207 1.00 94.25 177 GLU A O 1
ATOM 1307 N N . ASP A 1 178 ? 10.923 1.692 -19.142 1.00 93.19 178 ASP A N 1
ATOM 1308 C CA . ASP A 1 178 ? 12.134 0.958 -19.526 1.00 93.19 178 ASP A CA 1
ATOM 1309 C C . ASP A 1 178 ? 12.117 -0.459 -18.953 1.00 93.19 178 ASP A C 1
ATOM 1311 O O . ASP A 1 178 ? 12.692 -0.766 -17.906 1.00 93.19 178 ASP A O 1
ATOM 1315 N N . ARG A 1 179 ? 11.427 -1.334 -19.682 1.00 87.69 179 ARG A N 1
ATOM 1316 C CA . ARG A 1 179 ? 11.139 -2.701 -19.243 1.00 87.69 179 ARG A CA 1
ATOM 1317 C C . ARG A 1 179 ? 12.364 -3.602 -19.221 1.00 87.69 179 ARG A C 1
ATOM 1319 O O . ARG A 1 179 ? 12.352 -4.597 -18.501 1.00 87.69 179 ARG A O 1
ATOM 1326 N N . GLN A 1 180 ? 13.395 -3.289 -20.005 1.00 88.00 180 GLN A N 1
ATOM 1327 C CA . GLN A 1 180 ? 14.592 -4.127 -20.133 1.00 88.00 180 GLN A CA 1
ATOM 1328 C C . GLN A 1 180 ? 15.585 -3.899 -18.991 1.00 88.00 180 GLN A C 1
ATOM 1330 O O . GLN A 1 180 ? 16.488 -4.710 -18.784 1.00 88.00 180 GLN A O 1
ATOM 1335 N N . ASN A 1 181 ? 15.429 -2.815 -18.232 1.00 92.25 181 ASN A N 1
ATOM 1336 C CA . ASN A 1 181 ? 16.379 -2.453 -17.198 1.00 92.25 181 ASN A CA 1
ATOM 1337 C C . ASN A 1 181 ? 16.241 -3.348 -15.948 1.00 92.25 181 ASN A C 1
ATOM 1339 O O . ASN A 1 181 ? 15.209 -3.320 -15.268 1.00 92.25 181 ASN A O 1
ATOM 1343 N N . PRO A 1 182 ? 17.288 -4.110 -15.573 1.00 91.19 182 PRO A N 1
ATOM 1344 C CA . PRO A 1 182 ? 17.218 -5.027 -14.437 1.00 91.19 182 PRO A CA 1
ATOM 1345 C C . PRO A 1 182 ? 17.056 -4.306 -13.090 1.00 91.19 182 PRO A C 1
ATOM 1347 O O . PRO A 1 182 ? 16.470 -4.867 -12.165 1.00 91.19 182 PRO A O 1
ATOM 1350 N N . GLN A 1 183 ? 17.535 -3.065 -12.963 1.00 93.94 183 GLN A N 1
ATOM 1351 C CA . GLN A 1 183 ? 17.434 -2.291 -11.721 1.00 93.94 183 GLN A CA 1
ATOM 1352 C C . GLN A 1 183 ? 15.991 -1.849 -11.463 1.00 93.94 183 GLN A C 1
ATOM 1354 O O . GLN A 1 183 ? 15.498 -1.946 -10.340 1.00 93.94 183 GLN A O 1
ATOM 1359 N N . LYS A 1 184 ? 15.288 -1.425 -12.517 1.00 92.94 184 LYS A N 1
ATOM 1360 C CA . LYS A 1 184 ? 13.881 -1.017 -12.445 1.00 92.94 184 LYS A CA 1
ATOM 1361 C C . LYS A 1 184 ? 12.964 -2.215 -12.170 1.00 92.94 184 LYS A C 1
ATOM 1363 O O . LYS A 1 184 ? 12.089 -2.130 -11.308 1.00 92.94 184 LYS A O 1
ATOM 1368 N N . LYS A 1 185 ? 13.257 -3.379 -12.765 1.00 92.31 185 LYS A N 1
ATOM 1369 C CA . LYS A 1 185 ? 12.599 -4.655 -12.421 1.00 92.31 185 LYS A CA 1
ATOM 1370 C C . LYS A 1 185 ? 12.769 -4.997 -10.948 1.00 92.31 185 LYS A C 1
ATOM 1372 O O . LYS A 1 185 ? 11.810 -5.377 -10.278 1.00 92.31 185 LYS A O 1
ATOM 1377 N N . GLN A 1 186 ? 13.991 -4.854 -10.435 1.00 92.88 186 GLN A N 1
ATOM 1378 C CA . GLN A 1 186 ? 14.275 -5.117 -9.030 1.00 92.88 186 GLN A CA 1
ATOM 1379 C C . GLN A 1 186 ? 13.508 -4.162 -8.107 1.00 92.88 186 GLN A C 1
ATOM 1381 O O . GLN A 1 186 ? 12.996 -4.606 -7.082 1.00 92.88 186 GLN A O 1
ATOM 1386 N N . ALA A 1 187 ? 13.362 -2.887 -8.480 1.00 94.12 187 ALA A N 1
ATOM 1387 C CA . ALA A 1 187 ? 12.565 -1.930 -7.715 1.00 94.12 187 ALA A CA 1
ATOM 1388 C C . ALA A 1 187 ? 11.091 -2.365 -7.606 1.00 94.12 187 ALA A C 1
ATOM 1390 O O . ALA A 1 187 ? 10.531 -2.350 -6.513 1.00 94.12 187 ALA A O 1
ATOM 1391 N N . VAL A 1 188 ? 10.482 -2.849 -8.695 1.00 94.94 188 VAL A N 1
ATOM 1392 C CA . VAL A 1 188 ? 9.107 -3.387 -8.658 1.00 94.94 188 VAL A CA 1
ATOM 1393 C C . VAL A 1 188 ? 9.005 -4.647 -7.793 1.00 94.94 188 VAL A C 1
ATOM 1395 O O . VAL A 1 188 ? 8.042 -4.797 -7.042 1.00 94.94 188 VAL A O 1
ATOM 1398 N N . LYS A 1 189 ? 10.013 -5.529 -7.821 1.00 94.44 189 LYS A N 1
ATOM 1399 C CA . LYS A 1 189 ? 10.059 -6.708 -6.933 1.00 94.44 189 LYS A CA 1
ATOM 1400 C C . LYS A 1 189 ? 10.113 -6.324 -5.457 1.00 94.44 189 LYS A C 1
ATOM 1402 O O . LYS A 1 189 ? 9.489 -6.998 -4.644 1.00 94.44 189 LYS A O 1
ATOM 1407 N N . LEU A 1 190 ? 10.822 -5.248 -5.111 1.00 93.94 190 LEU A N 1
ATOM 1408 C CA . LEU A 1 190 ? 10.852 -4.728 -3.742 1.00 93.94 190 LEU A CA 1
ATOM 1409 C C . LEU A 1 190 ? 9.483 -4.187 -3.315 1.00 93.94 190 LEU A C 1
ATOM 1411 O O . LEU A 1 190 ? 9.029 -4.522 -2.224 1.00 93.94 190 LEU A O 1
ATOM 1415 N N . VAL A 1 191 ? 8.791 -3.450 -4.191 1.00 96.06 191 VAL A N 1
ATOM 1416 C CA . VAL A 1 191 ? 7.412 -2.990 -3.935 1.00 96.06 191 VAL A CA 1
ATOM 1417 C C . VAL A 1 191 ? 6.471 -4.179 -3.718 1.00 96.06 191 VAL A C 1
ATOM 1419 O O . VAL A 1 191 ? 5.717 -4.206 -2.747 1.00 96.06 191 VAL A O 1
ATOM 1422 N N . ALA A 1 192 ? 6.550 -5.201 -4.576 1.00 96.25 192 ALA A N 1
ATOM 1423 C CA . ALA A 1 192 ? 5.755 -6.417 -4.427 1.00 96.25 192 ALA A CA 1
ATOM 1424 C C . ALA A 1 192 ? 6.062 -7.147 -3.106 1.00 96.25 192 ALA A C 1
ATOM 1426 O O . ALA A 1 192 ? 5.143 -7.558 -2.401 1.00 96.25 192 ALA A O 1
ATOM 1427 N N . ALA A 1 193 ? 7.336 -7.268 -2.724 1.00 95.75 193 ALA A N 1
ATOM 1428 C CA . ALA A 1 193 ? 7.719 -7.856 -1.441 1.00 95.75 193 ALA A CA 1
ATOM 1429 C C . ALA A 1 193 ? 7.174 -7.051 -0.246 1.00 95.75 193 ALA A C 1
ATOM 1431 O O . ALA A 1 193 ? 6.706 -7.644 0.728 1.00 95.75 193 ALA A O 1
ATOM 1432 N N . GLY A 1 194 ? 7.178 -5.718 -0.339 1.00 94.69 194 GLY A N 1
ATOM 1433 C CA . GLY A 1 194 ? 6.559 -4.829 0.644 1.00 94.69 194 GLY A CA 1
ATOM 1434 C C . GLY A 1 194 ? 5.059 -5.085 0.802 1.00 94.69 194 GLY A C 1
ATOM 1435 O O . GLY A 1 194 ? 4.598 -5.307 1.920 1.00 94.69 194 GLY A O 1
ATOM 1436 N N . LEU A 1 195 ? 4.312 -5.142 -0.308 1.00 96.81 195 LEU A N 1
ATO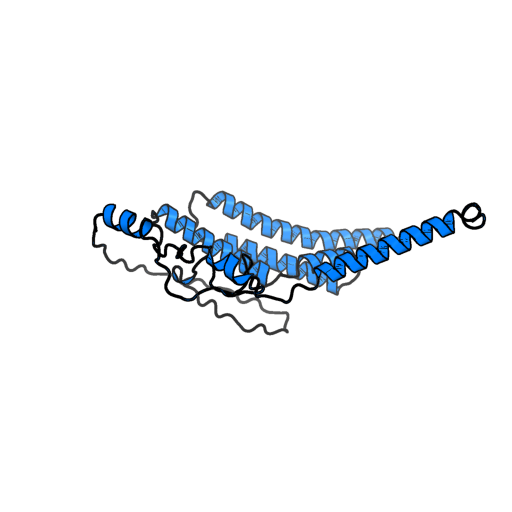M 1437 C CA . LEU A 1 195 ? 2.873 -5.446 -0.301 1.00 96.81 195 LEU A CA 1
ATOM 1438 C C . LEU A 1 195 ? 2.583 -6.812 0.316 1.00 96.81 195 LEU A C 1
ATOM 1440 O O . LEU A 1 195 ? 1.693 -6.940 1.153 1.00 96.81 195 LEU A O 1
ATOM 1444 N N . ARG A 1 196 ? 3.365 -7.827 -0.064 1.00 96.94 196 ARG A N 1
ATOM 1445 C CA . ARG A 1 196 ? 3.230 -9.173 0.490 1.00 96.94 196 ARG A CA 1
ATOM 1446 C C . ARG A 1 196 ? 3.429 -9.177 2.004 1.00 96.94 196 ARG A C 1
ATOM 1448 O O . ARG A 1 196 ? 2.624 -9.764 2.715 1.00 96.94 196 ARG A O 1
ATOM 1455 N N . THR A 1 197 ? 4.473 -8.500 2.478 1.00 95.44 197 THR A N 1
ATOM 1456 C CA . THR A 1 197 ? 4.812 -8.421 3.907 1.00 95.44 197 THR A CA 1
ATOM 1457 C C . THR A 1 197 ? 3.717 -7.694 4.687 1.00 95.44 197 THR A C 1
ATOM 1459 O O . THR A 1 197 ? 3.338 -8.137 5.769 1.00 95.44 197 THR A O 1
ATOM 1462 N N . ALA A 1 198 ? 3.162 -6.615 4.127 1.00 95.19 198 ALA A N 1
ATOM 1463 C CA . ALA A 1 198 ? 2.023 -5.910 4.708 1.00 95.19 198 ALA A CA 1
ATOM 1464 C C . ALA A 1 198 ? 0.790 -6.823 4.809 1.00 95.19 198 ALA A C 1
ATOM 1466 O O . ALA A 1 198 ? 0.189 -6.921 5.874 1.00 95.19 198 ALA A O 1
ATOM 1467 N N . GLY A 1 199 ? 0.454 -7.552 3.739 1.00 96.19 199 GLY A N 1
ATOM 1468 C CA . GLY A 1 199 ? -0.666 -8.496 3.741 1.00 96.19 199 GLY A CA 1
ATOM 1469 C C . GLY A 1 199 ? -0.477 -9.665 4.715 1.00 96.19 199 GLY A C 1
ATOM 1470 O O . GLY A 1 199 ? -1.399 -10.005 5.450 1.00 96.19 199 GLY A O 1
ATOM 1471 N N . GLU A 1 200 ? 0.723 -10.245 4.791 1.00 96.38 200 GLU A N 1
ATOM 1472 C CA . GLU A 1 200 ? 1.054 -11.292 5.771 1.00 96.38 200 GLU A CA 1
ATOM 1473 C C . GLU A 1 200 ? 0.984 -10.760 7.215 1.00 96.38 200 GLU A C 1
ATOM 1475 O O . GLU A 1 200 ? 0.472 -11.451 8.094 1.00 96.38 200 GLU A O 1
ATOM 1480 N N . SER A 1 201 ? 1.412 -9.514 7.451 1.00 94.94 201 SER A N 1
ATOM 1481 C CA . SER A 1 201 ? 1.320 -8.867 8.772 1.00 94.94 201 SER A CA 1
ATOM 1482 C C . SER A 1 201 ? -0.131 -8.606 9.175 1.00 94.94 201 SER A C 1
ATOM 1484 O O . SER A 1 201 ? -0.506 -8.869 10.315 1.00 94.94 201 SER A O 1
ATOM 1486 N N . LEU A 1 202 ? -0.970 -8.163 8.231 1.00 95.12 202 LEU A N 1
ATOM 1487 C CA . LEU A 1 202 ? -2.406 -8.002 8.459 1.00 95.12 202 LEU A CA 1
ATOM 1488 C C . LEU A 1 202 ? -3.067 -9.355 8.762 1.00 95.12 202 LEU A C 1
ATOM 1490 O O . LEU A 1 202 ? -3.820 -9.454 9.727 1.00 95.12 202 LEU A O 1
ATOM 1494 N N . LEU A 1 203 ? -2.767 -10.423 8.013 1.00 96.12 203 LEU A N 1
ATOM 1495 C CA . LEU A 1 203 ? -3.298 -11.765 8.310 1.00 96.12 203 LEU A CA 1
ATOM 1496 C C . LEU A 1 203 ? -2.866 -12.299 9.683 1.00 96.12 203 LEU A C 1
ATOM 1498 O O . LEU A 1 203 ? -3.593 -13.100 10.266 1.00 96.12 203 LEU A O 1
ATOM 1502 N N . GLY A 1 204 ? -1.710 -11.865 10.189 1.00 95.00 204 GLY A N 1
ATOM 1503 C CA . GLY A 1 204 ? -1.189 -12.245 11.502 1.00 95.00 204 GLY A CA 1
ATOM 1504 C C . GLY A 1 204 ? -1.865 -11.561 12.696 1.00 95.00 204 GLY A C 1
ATOM 1505 O O . GLY A 1 204 ? -1.503 -11.861 13.829 1.00 95.00 204 GLY A O 1
ATOM 1506 N N . MET A 1 205 ? -2.822 -10.653 12.481 1.00 93.75 205 MET A N 1
ATOM 1507 C CA . MET A 1 205 ? -3.545 -9.994 13.575 1.00 93.75 205 MET A CA 1
ATOM 1508 C C . MET A 1 205 ? -4.501 -10.978 14.272 1.00 93.75 205 MET A C 1
ATOM 1510 O O . MET A 1 205 ? -5.475 -11.432 13.675 1.00 93.75 205 MET A O 1
ATOM 1514 N N . GLU A 1 206 ? -4.235 -11.292 15.544 1.00 87.19 206 GLU A N 1
ATOM 1515 C CA . GLU A 1 206 ? -5.010 -12.276 16.322 1.00 87.19 206 GLU A CA 1
ATOM 1516 C C . GLU A 1 206 ? -6.318 -11.698 16.898 1.00 87.19 206 GLU A C 1
ATOM 1518 O O . GLU A 1 206 ? -7.340 -12.385 16.950 1.00 87.19 206 GLU A O 1
ATOM 1523 N N . GLU A 1 207 ? -6.323 -10.422 17.295 1.00 87.12 207 GLU A N 1
ATOM 1524 C CA . GLU A 1 207 ? -7.478 -9.768 17.922 1.00 87.12 207 GLU A CA 1
ATOM 1525 C C . GLU A 1 207 ? -8.322 -8.994 16.901 1.00 87.12 207 GLU A C 1
ATOM 1527 O O . GLU A 1 207 ? -8.218 -7.778 16.741 1.00 87.12 207 GLU A O 1
ATOM 1532 N N . LEU A 1 208 ? -9.199 -9.714 16.199 1.00 92.31 208 LEU A N 1
ATOM 1533 C CA . LEU A 1 208 ? -10.104 -9.130 15.209 1.00 92.31 208 LEU A CA 1
ATOM 1534 C C . LEU A 1 208 ? -11.548 -9.102 15.727 1.00 92.31 208 LEU A C 1
ATOM 1536 O O . LEU A 1 208 ? -12.104 -10.153 16.062 1.00 92.31 208 LEU A O 1
ATOM 1540 N N . PRO A 1 209 ? -12.220 -7.933 15.744 1.00 92.81 209 PRO A N 1
ATOM 1541 C CA . PRO A 1 209 ? -13.651 -7.884 16.004 1.00 92.81 209 PRO A CA 1
ATOM 1542 C C . PRO A 1 209 ? -14.413 -8.736 14.968 1.00 92.81 209 PRO A C 1
ATOM 1544 O O . PRO A 1 209 ? -14.173 -8.583 13.765 1.00 92.81 209 PRO A O 1
ATOM 1547 N N . PRO A 1 210 ? -15.384 -9.581 15.377 1.00 92.88 210 PRO A N 1
ATOM 1548 C CA . PRO A 1 210 ? -16.111 -10.459 14.451 1.00 92.88 210 PRO A CA 1
ATOM 1549 C C . PRO A 1 210 ? -16.774 -9.719 13.283 1.00 92.88 210 PRO A C 1
ATOM 1551 O O . PRO A 1 210 ? -16.902 -10.265 12.192 1.00 92.88 210 PRO A O 1
ATOM 1554 N N . LEU A 1 211 ? -17.155 -8.456 13.507 1.00 92.75 211 LEU A N 1
ATOM 1555 C CA . LEU A 1 211 ? -17.771 -7.585 12.508 1.00 92.75 211 LEU A CA 1
ATOM 1556 C C . LEU A 1 211 ? -16.853 -7.292 11.308 1.00 92.75 211 LEU A C 1
ATOM 1558 O O . LEU A 1 211 ? -17.350 -7.148 10.196 1.00 92.75 211 LEU A O 1
ATOM 1562 N N . VAL A 1 212 ? -15.535 -7.203 11.520 1.00 95.75 212 VAL A N 1
ATOM 1563 C CA . VAL A 1 212 ? -14.558 -6.806 10.486 1.00 95.75 212 VAL A CA 1
ATOM 1564 C C . VAL A 1 212 ? -13.673 -7.957 10.019 1.00 95.75 212 VAL A C 1
ATOM 1566 O O . VAL A 1 212 ? -12.959 -7.805 9.034 1.00 95.75 212 VAL A O 1
ATOM 1569 N N . ALA A 1 213 ? -13.722 -9.118 10.675 1.00 94.69 213 ALA A N 1
ATOM 1570 C CA . ALA A 1 213 ? -12.840 -10.247 10.373 1.00 94.69 213 ALA A CA 1
ATOM 1571 C C . ALA A 1 213 ? -12.891 -10.675 8.891 1.00 94.69 213 ALA A C 1
ATOM 1573 O O . ALA A 1 213 ? -11.854 -10.928 8.279 1.00 94.69 213 ALA A O 1
ATOM 1574 N N . GLY A 1 214 ? -14.088 -10.701 8.289 1.00 95.75 214 GLY A N 1
ATOM 1575 C CA . GLY A 1 214 ? -14.259 -11.048 6.874 1.00 95.75 214 GLY A CA 1
ATOM 1576 C C . GLY A 1 214 ? -13.631 -10.025 5.922 1.00 95.75 214 GLY A C 1
ATOM 1577 O O . GLY A 1 214 ? -12.882 -10.398 5.021 1.00 95.75 214 GLY A O 1
ATOM 1578 N N . THR A 1 215 ? -13.892 -8.734 6.143 1.00 96.50 215 THR A N 1
ATOM 1579 C CA . THR A 1 215 ? -13.331 -7.648 5.320 1.00 96.50 215 THR A CA 1
ATOM 1580 C C . THR A 1 215 ? -11.829 -7.492 5.524 1.00 96.50 215 THR A C 1
ATOM 1582 O O . THR A 1 215 ? -11.113 -7.227 4.566 1.00 96.50 215 THR A O 1
ATOM 1585 N N . HIS A 1 216 ? -11.344 -7.703 6.748 1.00 96.25 216 HIS A N 1
ATOM 1586 C CA . HIS A 1 216 ? -9.924 -7.678 7.092 1.00 96.25 216 HIS A CA 1
ATOM 1587 C C . HIS A 1 216 ? -9.148 -8.770 6.359 1.00 96.25 216 HIS A C 1
ATOM 1589 O O . HIS A 1 216 ? -8.127 -8.497 5.734 1.00 96.25 216 HIS A O 1
ATOM 1595 N N . LYS A 1 217 ? -9.672 -10.001 6.375 1.00 96.75 217 LYS A N 1
ATOM 1596 C CA . LYS A 1 217 ? -9.079 -11.112 5.632 1.00 96.75 217 LYS A CA 1
ATOM 1597 C C . LYS A 1 217 ? -9.033 -10.816 4.132 1.00 96.75 217 LYS A C 1
ATOM 1599 O O . LYS A 1 217 ? -7.980 -10.980 3.528 1.00 96.75 217 LYS A O 1
ATOM 1604 N N . ALA A 1 218 ? -10.135 -10.331 3.556 1.00 97.31 218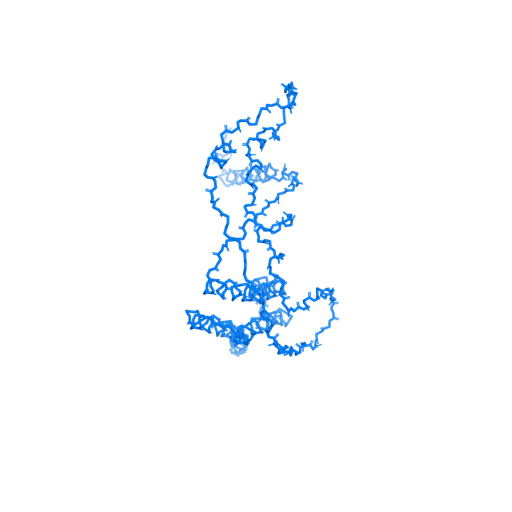 ALA A N 1
ATOM 1605 C CA . ALA A 1 218 ? -10.186 -9.965 2.140 1.00 97.31 218 ALA A CA 1
ATOM 1606 C C . ALA A 1 218 ? -9.189 -8.845 1.792 1.00 97.31 218 ALA A C 1
ATOM 1608 O O . ALA A 1 218 ? -8.518 -8.911 0.764 1.00 97.31 218 ALA A O 1
ATOM 1609 N N . LEU A 1 219 ? -9.044 -7.843 2.668 1.00 96.38 219 LEU A N 1
ATOM 1610 C CA . LEU A 1 219 ? -8.046 -6.787 2.517 1.00 96.38 219 LEU A CA 1
ATOM 1611 C C . LEU A 1 219 ? -6.636 -7.384 2.502 1.00 96.38 219 LEU A C 1
ATOM 1613 O O . LEU A 1 219 ? -5.893 -7.175 1.549 1.00 96.38 219 LEU A O 1
ATOM 1617 N N . ALA A 1 220 ? -6.278 -8.171 3.510 1.00 97.25 220 ALA A N 1
ATOM 1618 C CA . ALA A 1 220 ? -4.949 -8.756 3.620 1.00 97.25 220 ALA A CA 1
ATOM 1619 C C . ALA A 1 220 ? -4.617 -9.699 2.443 1.00 97.25 220 ALA A C 1
ATOM 1621 O O . ALA A 1 220 ? -3.519 -9.642 1.884 1.00 97.25 220 ALA A O 1
ATOM 1622 N N . GLU A 1 221 ? -5.589 -10.504 2.001 1.00 97.69 221 GLU A N 1
ATOM 1623 C CA . GLU A 1 221 ? -5.472 -11.349 0.809 1.00 97.69 221 GLU A CA 1
ATOM 1624 C C . GLU A 1 221 ? -5.275 -10.519 -0.466 1.00 97.69 221 GLU A C 1
ATOM 1626 O O . GLU A 1 221 ? -4.425 -10.880 -1.279 1.00 97.69 221 GLU A O 1
ATOM 1631 N N . SER A 1 222 ? -5.957 -9.377 -0.611 1.00 98.06 222 SER A N 1
ATOM 1632 C CA . SER A 1 222 ? -5.787 -8.501 -1.780 1.00 98.06 222 SER A CA 1
ATOM 1633 C C . SER A 1 222 ? -4.365 -7.933 -1.898 1.00 98.06 222 SER A C 1
ATOM 1635 O O . SER A 1 222 ? -3.812 -7.886 -2.994 1.00 98.06 222 SER A O 1
ATOM 1637 N N . TYR A 1 223 ? -3.711 -7.588 -0.782 1.00 97.44 223 TYR A N 1
ATOM 1638 C CA . TYR A 1 223 ? -2.307 -7.146 -0.789 1.00 97.44 223 TYR A CA 1
ATOM 1639 C C . TYR A 1 223 ? -1.370 -8.262 -1.272 1.00 97.44 223 TYR A C 1
ATOM 1641 O O . TYR A 1 223 ? -0.465 -8.032 -2.081 1.00 97.44 223 TYR A O 1
ATOM 1649 N N . ILE A 1 224 ? -1.606 -9.490 -0.804 1.00 97.25 224 ILE A N 1
ATOM 1650 C CA . ILE A 1 224 ? -0.837 -10.669 -1.217 1.00 97.25 224 ILE A CA 1
ATOM 1651 C C . ILE A 1 224 ? -1.096 -10.986 -2.694 1.00 97.25 224 ILE A C 1
ATOM 1653 O O . ILE A 1 224 ? -0.157 -11.309 -3.425 1.00 97.25 224 ILE A O 1
ATOM 1657 N N . GLU A 1 225 ? -2.336 -10.882 -3.157 1.00 97.69 225 GLU A N 1
ATOM 1658 C CA . GLU A 1 225 ? -2.707 -11.128 -4.549 1.00 97.69 225 GLU A CA 1
ATOM 1659 C C . GLU A 1 225 ? -2.041 -10.123 -5.493 1.00 97.69 225 GLU A C 1
ATOM 1661 O O . GLU A 1 225 ? -1.303 -10.540 -6.388 1.00 97.69 225 GLU A O 1
ATOM 1666 N N . VAL A 1 226 ? -2.162 -8.821 -5.216 1.00 96.75 226 VAL A N 1
ATOM 1667 C CA . VAL A 1 226 ? -1.500 -7.763 -6.000 1.00 96.75 226 VAL A CA 1
ATOM 1668 C C . VAL A 1 226 ? 0.017 -7.973 -6.032 1.00 96.75 226 VAL A C 1
ATOM 1670 O O . VAL A 1 226 ? 0.643 -7.829 -7.084 1.00 96.75 226 VAL A O 1
ATOM 1673 N N . SER A 1 227 ? 0.630 -8.385 -4.914 1.00 96.00 227 SER A N 1
ATOM 1674 C CA . SER A 1 227 ? 2.066 -8.699 -4.892 1.00 96.00 227 SER A CA 1
ATOM 1675 C C . SER A 1 227 ? 2.443 -9.843 -5.841 1.00 96.00 227 SER A C 1
ATOM 1677 O O . SER A 1 227 ? 3.480 -9.791 -6.507 1.00 96.00 227 SER A O 1
ATOM 1679 N N . ARG A 1 228 ? 1.597 -10.875 -5.936 1.00 96.00 228 ARG A N 1
ATOM 1680 C CA . ARG A 1 228 ? 1.820 -12.030 -6.809 1.00 96.00 228 ARG A CA 1
ATOM 1681 C C . ARG A 1 228 ? 1.666 -11.637 -8.271 1.00 96.00 228 ARG A C 1
ATOM 1683 O O . ARG A 1 228 ? 2.499 -12.034 -9.085 1.00 96.00 228 ARG A O 1
ATOM 1690 N N . GLU A 1 229 ? 0.642 -10.852 -8.590 1.00 94.69 229 GLU A N 1
ATOM 1691 C CA . GLU A 1 229 ? 0.406 -10.354 -9.945 1.00 94.69 229 GLU A CA 1
ATOM 1692 C C . GLU A 1 229 ? 1.546 -9.456 -10.429 1.00 94.69 229 GLU A C 1
ATOM 1694 O O . GLU A 1 229 ? 2.024 -9.630 -11.549 1.00 94.69 229 GLU A O 1
ATOM 1699 N N . LEU A 1 230 ? 2.059 -8.569 -9.572 1.00 92.38 230 LEU A N 1
ATOM 1700 C CA . LEU A 1 230 ? 3.211 -7.719 -9.889 1.00 92.38 230 LEU A CA 1
ATOM 1701 C C . LEU A 1 230 ? 4.458 -8.535 -10.256 1.00 92.38 230 LEU A C 1
ATOM 1703 O O . LEU A 1 230 ? 5.164 -8.203 -11.209 1.00 92.38 230 LEU A O 1
ATOM 1707 N N . VAL A 1 231 ? 4.724 -9.624 -9.530 1.00 90.94 231 VAL A N 1
ATOM 1708 C CA . VAL A 1 231 ? 5.853 -10.519 -9.8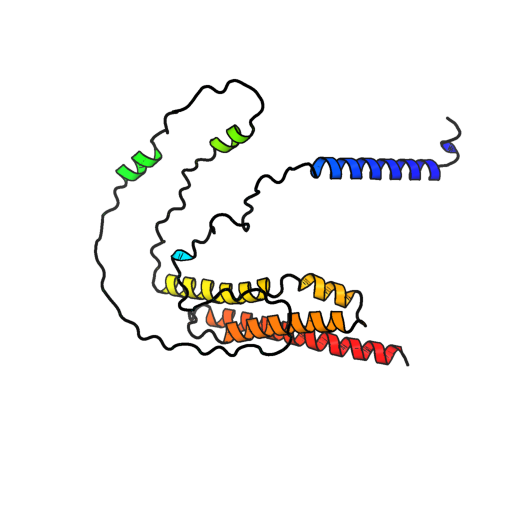31 1.00 90.94 231 VAL A CA 1
ATOM 1709 C C . VAL A 1 231 ? 5.591 -11.341 -11.097 1.00 90.94 231 VAL A C 1
ATOM 1711 O O . VAL A 1 231 ? 6.499 -11.525 -11.908 1.00 90.94 231 VAL A O 1
ATOM 1714 N N . ALA A 1 232 ? 4.359 -11.814 -11.297 1.00 89.62 232 ALA A N 1
ATOM 1715 C CA . ALA A 1 232 ? 3.976 -12.576 -12.485 1.00 89.62 232 ALA A CA 1
ATOM 1716 C C . ALA A 1 232 ? 4.037 -11.731 -13.767 1.00 89.62 232 ALA A C 1
ATOM 1718 O O . ALA A 1 232 ? 4.440 -12.236 -14.818 1.00 89.62 232 ALA A O 1
ATOM 1719 N N . PHE A 1 233 ? 3.695 -10.444 -13.682 1.00 85.44 233 PHE A N 1
ATOM 1720 C CA . PHE A 1 233 ? 3.771 -9.510 -14.800 1.00 85.44 233 PHE A CA 1
ATOM 1721 C C . PHE A 1 233 ? 5.201 -9.396 -15.354 1.00 85.44 233 PHE A C 1
ATOM 1723 O O . PHE A 1 233 ? 5.384 -9.445 -16.568 1.00 85.44 233 PHE A O 1
ATOM 1730 N N . ASP A 1 234 ? 6.229 -9.343 -14.496 1.00 78.12 234 ASP A N 1
ATOM 1731 C CA . ASP A 1 234 ? 7.638 -9.337 -14.940 1.00 78.12 234 ASP A CA 1
ATOM 1732 C C . ASP A 1 234 ? 7.992 -10.593 -15.758 1.00 78.12 234 ASP A C 1
ATOM 1734 O O . ASP A 1 234 ? 8.674 -10.505 -16.782 1.00 78.12 234 ASP A O 1
ATOM 1738 N N . PHE A 1 235 ? 7.484 -11.759 -15.343 1.00 77.31 235 PHE A N 1
ATOM 1739 C CA . PHE A 1 235 ? 7.716 -13.023 -16.045 1.00 77.31 235 PHE A CA 1
ATOM 1740 C C . PHE A 1 235 ? 7.019 -13.069 -17.410 1.00 77.31 235 PHE A C 1
ATOM 1742 O O . PHE A 1 235 ? 7.626 -13.465 -18.406 1.00 77.31 235 PHE A O 1
ATOM 1749 N N . LEU A 1 236 ? 5.755 -12.642 -17.473 1.00 80.62 236 LEU A N 1
ATOM 1750 C CA . LEU A 1 236 ? 4.966 -12.676 -18.705 1.00 80.62 236 LEU A CA 1
ATOM 1751 C C . LEU A 1 236 ? 5.568 -11.750 -19.771 1.00 80.62 236 LEU A C 1
ATOM 1753 O O . LEU A 1 236 ? 5.694 -12.139 -20.932 1.00 80.62 236 LEU A O 1
ATOM 1757 N N . MET A 1 237 ? 6.022 -10.563 -19.367 1.00 77.88 237 MET A N 1
ATOM 1758 C CA . MET A 1 237 ? 6.633 -9.604 -20.288 1.00 77.88 237 MET A CA 1
ATOM 1759 C C . MET A 1 237 ? 7.984 -10.086 -20.827 1.00 77.88 237 MET A C 1
ATOM 1761 O O . MET A 1 237 ? 8.250 -9.921 -22.014 1.00 77.88 237 MET A O 1
ATOM 1765 N N . ALA A 1 238 ? 8.805 -10.741 -19.997 1.00 78.12 238 ALA A N 1
ATOM 1766 C CA . ALA A 1 238 ? 10.071 -11.319 -20.451 1.00 78.12 238 ALA A CA 1
ATOM 1767 C C . ALA A 1 238 ? 9.871 -12.360 -21.568 1.00 78.12 238 ALA A C 1
ATOM 1769 O O . ALA A 1 238 ? 10.660 -12.411 -22.508 1.00 78.12 238 ALA A O 1
ATOM 1770 N N . ARG A 1 239 ? 8.789 -13.145 -21.491 1.00 81.94 239 ARG A N 1
ATOM 1771 C CA . ARG A 1 239 ? 8.451 -14.155 -22.500 1.00 81.94 239 ARG A CA 1
ATOM 1772 C C . ARG A 1 239 ? 7.996 -13.544 -23.830 1.00 81.94 239 ARG A C 1
ATOM 1774 O O . ARG A 1 239 ? 8.398 -14.029 -24.881 1.00 81.94 239 ARG A O 1
ATOM 1781 N N . ILE A 1 240 ? 7.187 -12.481 -23.798 1.00 81.38 240 ILE A N 1
ATOM 1782 C CA . ILE A 1 240 ? 6.722 -11.800 -25.022 1.00 81.38 240 ILE A CA 1
ATOM 1783 C C . ILE A 1 240 ? 7.906 -11.212 -25.804 1.00 81.38 240 ILE A C 1
ATOM 1785 O O . ILE A 1 240 ? 7.955 -11.327 -27.028 1.00 81.38 240 ILE A O 1
ATOM 1789 N N . ASP A 1 241 ? 8.879 -10.617 -25.110 1.00 79.00 241 ASP A N 1
ATOM 1790 C CA . ASP A 1 241 ? 10.064 -10.038 -25.756 1.00 79.00 241 ASP A CA 1
ATOM 1791 C C . ASP A 1 241 ? 10.977 -11.096 -26.398 1.00 79.00 241 ASP A C 1
ATOM 1793 O O . ASP A 1 241 ? 11.694 -10.792 -27.353 1.00 79.00 241 ASP A O 1
ATOM 1797 N N . GLU A 1 242 ? 10.981 -12.326 -25.878 1.00 80.81 242 GLU A N 1
ATOM 1798 C CA . GLU A 1 242 ? 11.725 -13.448 -26.457 1.00 80.81 242 GLU A CA 1
ATOM 1799 C C . GLU A 1 242 ? 11.052 -13.955 -27.740 1.00 80.81 242 GLU A C 1
ATOM 1801 O O . GLU A 1 242 ? 11.731 -14.166 -28.744 1.00 80.81 242 GLU A O 1
ATOM 1806 N N . GLU A 1 243 ? 9.718 -14.043 -27.753 1.00 85.19 243 GLU A N 1
ATOM 1807 C CA . GLU A 1 243 ? 8.946 -14.446 -28.937 1.00 85.19 243 GLU A CA 1
ATOM 1808 C C . GLU A 1 243 ? 8.999 -13.407 -30.076 1.00 85.19 243 GLU A C 1
ATOM 1810 O O . GLU A 1 243 ? 8.916 -13.787 -31.239 1.00 85.19 243 GLU A O 1
ATOM 1815 N N . GLN A 1 244 ? 9.189 -12.112 -29.785 1.00 79.31 244 GLN A N 1
ATOM 1816 C CA . GLN A 1 244 ? 9.308 -11.059 -30.814 1.00 79.31 244 GLN A CA 1
ATOM 1817 C C . GLN A 1 244 ? 10.700 -10.944 -31.461 1.00 79.31 244 GLN A C 1
ATOM 1819 O O . GLN A 1 244 ? 10.862 -10.206 -32.434 1.00 79.31 244 GLN A O 1
ATOM 1824 N N . LYS A 1 245 ? 11.720 -11.619 -30.916 1.00 72.12 245 LYS A N 1
ATOM 1825 C CA . LYS A 1 245 ? 13.095 -11.600 -31.454 1.00 72.12 245 LYS A CA 1
ATOM 1826 C C . LYS A 1 245 ? 13.384 -12.731 -32.447 1.00 72.12 245 LYS A C 1
ATOM 1828 O O . LYS A 1 245 ? 14.484 -12.759 -33.000 1.00 72.12 245 LYS A O 1
ATOM 1833 N N . VAL A 1 246 ? 12.433 -13.645 -32.641 1.00 61.16 246 VAL A N 1
ATOM 1834 C CA . VAL A 1 246 ? 12.480 -14.762 -33.600 1.00 61.16 246 VAL A CA 1
ATOM 1835 C C . VAL A 1 246 ? 11.798 -14.352 -34.898 1.00 61.16 246 VAL A C 1
ATOM 1837 O O . VAL A 1 246 ? 12.363 -14.672 -35.967 1.00 61.16 246 VAL A O 1
#

Sequence (246 aa):
MSWLERHPYAAMSALAGIVLIIGALIVESRTSAKPGTLSVWGGTGAPLLNPTSYSPNAVVSAMPQTHGNPGISPIYIPPTQTQSADEPGATEEFDFEAFVSALTQPAGPKGSAVTDSGDMSAIYSLIPSGLIATTTEPVRTEAQQKLFNYGNDAASYIQTYEDSNRNASVALRDQAEDRQNPQKKQAVKLVAAGLRTAGESLLGMEELPPLVAGTHKALAESYIEVSRELVAFDFLMARIDEEQKV

Foldseek 3Di:
DVVCVVCVVVVVVVVVVVVVVVVVVVVVVVPPPDPPPPPDQPDDDANPPNCPVPDPPDPPPPDDPDPDDPDDDDDDDDDDDDDDDDDDDDDDDDDPPVVVVVVPDDPPDDDDDDDDDDDPVVVVVPPPPPVPVPPPDPPDDPLRVLVVVLVVQLVVLVVVLCVVCVCQVVLVVVCVVPVPDVVSLVNLLVNLVSLLVSLVSLVPDPRDDPVCPVVSNVSSVVSNVVSVVSNVVNVVVVVVVVVVVD

pLDDT: mean 70.75, std 22.92, range [31.39, 98.06]